Protein AF-A0A1Y1WBA7-F1 (afdb_monomer_lite)

Organism: NCBI:txid61395

Sequence (326 aa):
MNAASTGHAAIVQSLLAHSAQPLAYNAFAECAYDVAAIAQHAHVCYLLETAERRVWAELTSEPYDPMRVHTTQLGLSVREPASHRAPTPVHLALPMGALAHRLSFFARARQDSAQSSGANTPAPFADADFSAANLIAGDPAPMTDSEMVPRRMRDIPLPHADSGMDWFWLSDWAPFVGCRPEVVSDGSVAQHTDRNGWQYSCHGFNSPETAWAPYAPSDAADCVRRRQWVRAMKRQVPLDDPTAVIAANPVLAKITSDEAARALEPDYLETARTILDATREISTSDAAVEHRLELEQTRSAVSVLLSNISTDENDQRRHEARRLGR

Radius of gyration: 28.18 Å; chains: 1; bounding box: 73×50×88 Å

Foldseek 3Di:
DVCLLVLVQVVLLVCLVVVNDQLDADQLRAGSLQSNLLSVSVQNNQVSVVSVQVVVVVLDPDHDACVLRHQKDWDDWQKDWDPDLDDDDDDDDDDDDDDDDDDDDDDDDDDDDDDDDDPPPPRPHPPPPDDPVPDDDQDQRPQADSVNHGHDQVRDDDDDDPVNWDKDFNDDKDWDFFFHPPPPVVNDGAGQAEPRQKWKALVDPPDPSVRIHNDQDPNSSRMIMIIIIITMMGTHADPVRSCVSQVVDPSSVVVNVVVVVVVPPPDLLVVLVVLQVVLVPDDDPDPVVSVVSNVVSLVVSLVSLVVCLVVDPDPVSNVSSVVSND

pLDDT: mean 70.08, std 20.89, range [19.12, 94.31]

Secondary structure (DSSP, 8-state):
-HHHHTT-HHHHHHHHHTT--TT-B-TTS-BHHHHHHHTT-HHHHHHHHHHHHHHHHHH-SSPP-HHHH-SEEE---EEEEE---PPPS----------------------------------TT--TT--GGG--TTPPPTTB-TTSPBPPGGGSPPPPPTTS--EEE-S--EE--SB-----TT----B-S-TTSEEEESS-TT--GGG-BSS--TTGGG-EEEEEEE-EEEE---SS-TTHHHHTSHHHHHHHHHHHHHHHSPPHHHHHHHHHHHHHT---S-HHHHHHHHHHHHHHHHHHHHHHHTT---HHHHHHHHHHT-

Structure (mmCIF, N/CA/C/O backbone):
data_AF-A0A1Y1WBA7-F1
#
_entry.id   AF-A0A1Y1WBA7-F1
#
loop_
_atom_site.group_PDB
_atom_site.id
_atom_site.type_symbol
_atom_site.label_atom_id
_atom_site.label_alt_id
_atom_site.label_comp_id
_atom_site.label_asym_id
_atom_site.label_entity_id
_atom_site.label_seq_id
_atom_site.pdbx_PDB_ins_code
_atom_site.Cartn_x
_atom_site.Cartn_y
_atom_site.Cartn_z
_atom_site.occupancy
_atom_site.B_iso_or_equiv
_atom_site.auth_seq_id
_atom_site.auth_comp_id
_atom_site.auth_asym_id
_atom_site.auth_atom_id
_atom_site.pdbx_PDB_model_num
ATOM 1 N N . MET A 1 1 ? -2.605 -6.049 7.178 1.00 91.38 1 MET A N 1
ATOM 2 C CA . MET A 1 1 ? -1.131 -6.123 7.326 1.00 91.38 1 MET A CA 1
ATOM 3 C C . MET A 1 1 ? -0.569 -7.527 7.091 1.00 91.38 1 MET A C 1
ATOM 5 O O . MET A 1 1 ? 0.199 -7.670 6.157 1.00 91.38 1 MET A O 1
ATOM 9 N N . ASN A 1 2 ? -0.975 -8.578 7.820 1.00 93.94 2 ASN A N 1
ATOM 10 C CA . ASN A 1 2 ? -0.421 -9.942 7.628 1.00 93.94 2 ASN A CA 1
ATOM 11 C C . ASN A 1 2 ? -0.575 -10.504 6.200 1.00 93.94 2 ASN A C 1
ATOM 13 O O . ASN A 1 2 ? 0.344 -11.104 5.653 1.00 93.94 2 ASN A O 1
ATOM 17 N N . ALA A 1 3 ? -1.729 -10.283 5.563 1.00 92.69 3 ALA A N 1
ATOM 18 C CA . ALA A 1 3 ? -1.917 -10.657 4.158 1.00 92.69 3 ALA A CA 1
ATOM 19 C C . ALA A 1 3 ? -1.016 -9.843 3.209 1.00 92.69 3 ALA A C 1
ATOM 21 O O . ALA A 1 3 ? -0.631 -10.323 2.147 1.00 92.69 3 ALA A O 1
ATOM 22 N N . ALA A 1 4 ? -0.668 -8.614 3.598 1.00 92.88 4 ALA A N 1
ATOM 23 C CA . ALA A 1 4 ? 0.170 -7.729 2.806 1.00 92.88 4 ALA A CA 1
ATOM 24 C C . ALA A 1 4 ? 1.659 -8.105 2.909 1.00 92.88 4 ALA A C 1
ATOM 26 O O . ALA A 1 4 ? 2.335 -8.127 1.887 1.00 92.88 4 ALA A O 1
ATOM 27 N N . SER A 1 5 ? 2.139 -8.500 4.098 1.00 92.88 5 SER A N 1
ATOM 28 C CA . SER A 1 5 ? 3.526 -8.951 4.327 1.00 92.88 5 SER A CA 1
ATOM 29 C C . SER A 1 5 ? 3.901 -10.244 3.603 1.00 92.88 5 SER A C 1
ATOM 31 O O . SER A 1 5 ? 5.078 -10.530 3.428 1.00 92.88 5 SER A O 1
ATOM 33 N N . THR A 1 6 ? 2.899 -11.033 3.220 1.00 92.06 6 THR A N 1
ATOM 34 C CA . THR A 1 6 ? 3.040 -12.335 2.552 1.00 92.06 6 THR A CA 1
ATOM 35 C C . THR A 1 6 ? 2.689 -12.279 1.064 1.00 92.06 6 THR A C 1
ATOM 37 O O . THR A 1 6 ? 2.814 -13.280 0.360 1.00 92.06 6 THR A O 1
ATOM 40 N N . GLY A 1 7 ? 2.228 -11.126 0.568 1.00 86.62 7 GLY A N 1
ATOM 41 C CA . GLY A 1 7 ? 1.909 -10.941 -0.846 1.00 86.62 7 GLY A CA 1
ATOM 42 C C . GLY A 1 7 ? 0.568 -11.544 -1.281 1.00 86.62 7 GLY A C 1
ATOM 43 O O . GLY A 1 7 ? 0.332 -11.705 -2.479 1.00 86.62 7 GLY A O 1
ATOM 44 N N . HIS A 1 8 ? -0.334 -11.874 -0.348 1.00 89.44 8 HIS A N 1
ATOM 45 C CA . HIS A 1 8 ? -1.650 -12.451 -0.645 1.00 89.44 8 HIS A CA 1
ATOM 46 C C . HIS A 1 8 ? -2.643 -11.402 -1.172 1.00 89.44 8 HIS A C 1
ATOM 48 O O . HIS A 1 8 ? -3.597 -11.012 -0.497 1.00 89.44 8 HIS A O 1
ATOM 54 N N . ALA A 1 9 ? -2.444 -10.965 -2.415 1.00 85.50 9 ALA A N 1
ATOM 55 C CA . ALA A 1 9 ? -3.208 -9.882 -3.034 1.00 85.50 9 ALA A CA 1
ATOM 56 C C . ALA A 1 9 ? -4.728 -10.103 -3.071 1.00 85.50 9 ALA A C 1
ATOM 58 O O . ALA A 1 9 ? -5.476 -9.172 -2.793 1.00 85.50 9 ALA A O 1
ATOM 59 N N . ALA A 1 10 ? -5.193 -11.330 -3.331 1.00 86.62 10 ALA A N 1
ATOM 60 C CA . ALA A 1 10 ? -6.624 -11.648 -3.329 1.00 86.62 10 ALA A CA 1
ATOM 61 C C . ALA A 1 10 ? -7.269 -11.427 -1.948 1.00 86.62 10 ALA A C 1
ATOM 63 O O . ALA A 1 10 ? -8.373 -10.896 -1.849 1.00 86.62 10 ALA A O 1
ATOM 64 N N . ILE A 1 11 ? -6.555 -11.778 -0.872 1.00 90.00 11 ILE A N 1
ATOM 65 C CA . ILE A 1 11 ? -7.022 -11.547 0.500 1.00 90.00 11 ILE A CA 1
ATOM 66 C C . ILE A 1 11 ? -7.024 -10.048 0.795 1.00 90.00 11 ILE A C 1
ATOM 68 O O . ILE A 1 11 ? -7.999 -9.541 1.335 1.00 90.00 11 ILE A O 1
ATOM 72 N N . VAL A 1 12 ? -5.969 -9.325 0.404 1.00 90.75 12 VAL A N 1
ATOM 73 C CA . VAL A 1 12 ? -5.905 -7.864 0.569 1.00 90.75 12 VAL A CA 1
ATOM 74 C C . VAL A 1 12 ? -7.071 -7.183 -0.150 1.00 90.75 12 VAL A C 1
ATOM 76 O O . VAL A 1 12 ? -7.763 -6.379 0.462 1.00 90.75 12 VAL A O 1
ATOM 79 N N . GLN A 1 13 ? -7.348 -7.546 -1.402 1.00 89.25 13 GLN A N 1
ATOM 80 C CA . GLN A 1 13 ? -8.472 -7.001 -2.163 1.00 89.25 13 GLN A CA 1
ATOM 81 C C . GLN A 1 13 ? -9.820 -7.323 -1.508 1.00 89.25 13 GLN A C 1
ATOM 83 O O . GLN A 1 13 ? -10.671 -6.443 -1.406 1.00 89.25 13 GLN A O 1
ATOM 88 N N . SER A 1 14 ? -10.001 -8.554 -1.019 1.00 89.00 14 SER A N 1
ATOM 89 C CA . SER A 1 14 ? -11.204 -8.932 -0.275 1.00 89.00 14 SER A CA 1
ATOM 90 C C . SER A 1 14 ? -11.360 -8.105 1.000 1.00 89.00 14 SER A C 1
ATOM 92 O O . SER A 1 14 ? -12.460 -7.655 1.286 1.00 89.00 14 SER A O 1
ATOM 94 N N . LEU A 1 15 ? -10.289 -7.878 1.763 1.00 92.44 15 LEU A N 1
ATOM 95 C CA . LEU A 1 15 ? -10.341 -7.063 2.981 1.00 92.44 15 LEU A CA 1
ATOM 96 C C . LEU A 1 15 ? -10.694 -5.606 2.663 1.00 92.44 15 LEU A C 1
ATOM 98 O O . LEU A 1 15 ? -11.566 -5.039 3.311 1.00 92.44 15 LEU A O 1
ATOM 102 N N . LEU A 1 16 ? -10.080 -5.027 1.628 1.00 89.69 16 LEU A N 1
ATOM 103 C CA . LEU A 1 16 ? -10.405 -3.675 1.162 1.00 89.69 16 LEU A CA 1
ATOM 104 C C . LEU A 1 16 ? -11.868 -3.557 0.710 1.00 89.69 16 LEU A C 1
ATOM 106 O O . LEU A 1 16 ? -12.499 -2.535 0.950 1.00 89.69 16 LEU A O 1
ATOM 110 N N . ALA A 1 17 ? -12.425 -4.605 0.095 1.00 87.75 17 ALA A N 1
ATOM 111 C CA . ALA A 1 17 ? -13.837 -4.648 -0.287 1.00 87.75 17 ALA A CA 1
ATOM 112 C C . ALA A 1 17 ? -14.797 -4.729 0.916 1.00 87.75 17 ALA A C 1
ATOM 114 O O . ALA A 1 17 ? -15.959 -4.365 0.778 1.00 87.75 17 ALA A O 1
ATOM 115 N N . HIS A 1 18 ? -14.320 -5.180 2.080 1.00 89.06 18 HIS A N 1
ATOM 116 C CA . HIS A 1 18 ? -15.080 -5.241 3.335 1.00 89.06 18 HIS A CA 1
ATOM 117 C C . HIS A 1 18 ? -14.651 -4.127 4.304 1.00 89.06 18 HIS A C 1
ATOM 119 O O . HIS A 1 18 ? -14.513 -4.356 5.506 1.00 89.06 18 HIS A O 1
ATOM 125 N N . SER A 1 19 ? -14.405 -2.928 3.769 1.00 84.81 19 SER A N 1
ATOM 126 C CA . SER A 1 19 ? -14.166 -1.702 4.543 1.00 84.81 19 SER A CA 1
ATOM 127 C C . SER A 1 19 ? -12.922 -1.740 5.450 1.00 84.81 19 SER A C 1
ATOM 129 O O . SER A 1 19 ? -12.847 -1.011 6.440 1.00 84.81 19 SER A O 1
ATOM 131 N N . ALA A 1 20 ? -11.912 -2.561 5.128 1.00 89.12 20 ALA A N 1
ATOM 132 C CA . ALA A 1 20 ? -10.631 -2.505 5.830 1.00 89.12 20 ALA A CA 1
ATOM 133 C C . ALA A 1 20 ? -9.936 -1.158 5.584 1.00 89.12 20 ALA A C 1
ATOM 135 O O . ALA A 1 20 ? -9.741 -0.757 4.436 1.00 89.12 20 ALA A O 1
ATOM 136 N N . GLN A 1 21 ? -9.513 -0.498 6.664 1.00 89.19 21 GLN A N 1
ATOM 137 C CA . GLN A 1 21 ? -8.829 0.791 6.604 1.00 89.19 21 GLN A CA 1
ATOM 138 C C . GLN A 1 21 ? -7.400 0.624 6.059 1.00 89.19 21 GLN A C 1
ATOM 140 O O . GLN A 1 21 ? -6.577 -0.041 6.696 1.00 89.19 21 GLN A O 1
ATOM 145 N N . PRO A 1 22 ? -7.064 1.204 4.891 1.00 91.12 22 PRO A N 1
ATOM 146 C CA . PRO A 1 22 ? -5.740 1.029 4.301 1.00 91.12 22 PRO A CA 1
ATOM 147 C C . PRO A 1 22 ? -4.672 1.907 4.977 1.00 91.12 22 PRO A C 1
ATOM 149 O O . PRO A 1 22 ? -3.511 1.512 5.031 1.00 91.12 22 PRO A O 1
ATOM 152 N N . LEU A 1 23 ? -5.082 3.041 5.563 1.00 90.06 23 LEU A N 1
ATOM 153 C CA . LEU A 1 23 ? -4.234 3.993 6.296 1.00 90.06 23 LEU A CA 1
ATOM 154 C C . LEU A 1 23 ? -4.172 3.713 7.811 1.00 90.06 23 LEU A C 1
ATOM 156 O O . LEU A 1 23 ? -3.820 4.598 8.586 1.00 90.06 23 LEU A O 1
ATOM 160 N N . ALA A 1 24 ? -4.526 2.502 8.245 1.00 88.00 24 ALA A N 1
ATOM 161 C CA . ALA A 1 24 ? -4.350 2.084 9.632 1.00 88.00 24 ALA A CA 1
ATOM 162 C C . ALA A 1 24 ? -2.869 1.765 9.903 1.00 88.00 24 ALA A C 1
ATOM 164 O O . ALA A 1 24 ? -2.238 1.038 9.127 1.00 88.00 24 ALA A O 1
ATOM 165 N N . TYR A 1 25 ? -2.330 2.268 11.017 1.00 88.88 25 TYR A N 1
ATOM 166 C CA . TYR A 1 25 ? -0.928 2.091 11.415 1.00 88.88 25 TYR A CA 1
ATOM 167 C C . TYR A 1 25 ? -0.791 1.198 12.649 1.00 88.88 25 TYR A C 1
ATOM 169 O O . TYR A 1 25 ? -1.646 1.183 13.532 1.00 88.88 25 TYR A O 1
ATOM 177 N N . ASN A 1 26 ? 0.316 0.460 12.721 1.00 87.50 26 ASN A N 1
ATOM 178 C CA . ASN A 1 26 ? 0.687 -0.319 13.898 1.00 87.50 26 ASN A CA 1
ATOM 179 C C . ASN A 1 26 ? 1.532 0.509 14.895 1.00 87.50 26 ASN A C 1
ATOM 181 O O . ASN A 1 26 ? 1.858 1.672 14.658 1.00 87.50 26 ASN A O 1
ATOM 185 N N . ALA A 1 27 ? 1.950 -0.125 15.997 1.00 85.44 27 ALA A N 1
ATOM 186 C CA . ALA A 1 27 ? 2.813 0.485 17.016 1.00 85.44 27 ALA A CA 1
ATOM 187 C C . ALA A 1 27 ? 4.211 0.908 16.509 1.00 85.44 27 ALA A C 1
ATOM 189 O O . ALA A 1 27 ? 4.922 1.622 17.207 1.00 85.44 27 ALA A O 1
ATOM 190 N N . PHE A 1 28 ? 4.607 0.486 15.305 1.00 84.12 28 PHE A N 1
ATOM 191 C CA . PHE A 1 28 ? 5.864 0.853 14.648 1.00 84.12 28 PHE A CA 1
ATOM 192 C C . PHE A 1 28 ? 5.685 1.960 13.602 1.00 84.12 28 PHE A C 1
ATOM 194 O O . PHE A 1 28 ? 6.614 2.237 12.846 1.00 84.12 28 PHE A O 1
ATOM 201 N N . ALA A 1 29 ? 4.504 2.584 13.551 1.00 86.31 29 ALA A N 1
ATOM 202 C CA . ALA A 1 29 ? 4.128 3.555 12.530 1.00 86.31 29 ALA A CA 1
ATOM 203 C C . ALA A 1 29 ? 4.242 3.019 11.093 1.00 86.31 29 ALA A C 1
ATOM 205 O O . ALA A 1 29 ? 4.554 3.755 10.156 1.00 86.31 29 ALA A O 1
ATOM 206 N N . GLU A 1 30 ? 3.951 1.730 10.920 1.00 89.50 30 GLU A N 1
ATOM 207 C CA . GLU A 1 30 ? 3.870 1.075 9.619 1.00 89.50 30 GLU A CA 1
ATOM 208 C C . GLU A 1 30 ? 2.411 0.746 9.304 1.00 89.50 30 GLU A C 1
ATOM 210 O O . GLU A 1 30 ? 1.690 0.167 10.126 1.00 89.50 30 GLU A O 1
ATOM 215 N N . CYS A 1 31 ? 1.975 1.102 8.100 1.00 92.25 31 CYS A N 1
ATOM 216 C CA . CYS A 1 31 ? 0.690 0.688 7.557 1.00 92.25 31 CYS A CA 1
ATOM 217 C C . CYS A 1 31 ? 0.829 -0.590 6.709 1.00 92.25 31 CYS A C 1
ATOM 219 O O . CYS A 1 31 ? 1.912 -1.160 6.540 1.00 92.25 31 CYS A O 1
ATOM 221 N N . ALA A 1 32 ? -0.280 -1.078 6.144 1.00 94.31 32 ALA A N 1
ATOM 222 C CA . ALA A 1 32 ? -0.245 -2.264 5.287 1.00 94.31 32 ALA A CA 1
ATOM 223 C C . ALA A 1 32 ? 0.651 -2.082 4.047 1.00 94.31 32 ALA A C 1
ATOM 225 O O . ALA A 1 32 ? 1.257 -3.062 3.604 1.00 94.31 32 ALA A O 1
ATOM 226 N N . TYR A 1 33 ? 0.738 -0.861 3.507 1.00 92.94 33 TYR A N 1
ATOM 227 C CA . TYR A 1 33 ? 1.583 -0.549 2.356 1.00 92.94 33 TYR A CA 1
ATOM 228 C C . TYR A 1 33 ? 3.063 -0.630 2.724 1.00 92.94 33 TYR A C 1
ATOM 230 O O . TYR A 1 33 ? 3.813 -1.302 2.017 1.00 92.94 33 TYR A O 1
ATOM 238 N N . ASP A 1 34 ? 3.464 -0.034 3.853 1.00 92.25 34 ASP A N 1
ATOM 239 C CA . ASP A 1 34 ? 4.853 -0.053 4.326 1.00 92.25 34 ASP A CA 1
ATOM 240 C C . ASP A 1 34 ? 5.371 -1.491 4.440 1.00 92.25 34 ASP A C 1
ATOM 242 O O . ASP A 1 34 ? 6.426 -1.839 3.910 1.00 92.25 34 ASP A O 1
ATOM 246 N N . VAL A 1 35 ? 4.575 -2.363 5.062 1.00 93.19 35 VAL A N 1
ATOM 247 C CA . VAL A 1 35 ? 4.926 -3.772 5.260 1.00 93.19 35 VAL A CA 1
ATOM 248 C C . VAL A 1 35 ? 5.027 -4.528 3.926 1.00 93.19 35 VAL A C 1
ATOM 250 O O . VAL A 1 35 ? 5.937 -5.339 3.741 1.00 93.19 35 VAL A O 1
ATOM 253 N N . ALA A 1 36 ? 4.131 -4.257 2.971 1.00 90.62 36 ALA A N 1
ATOM 254 C CA . ALA A 1 36 ? 4.215 -4.834 1.628 1.00 90.62 36 ALA A CA 1
ATOM 255 C C . ALA A 1 36 ? 5.446 -4.331 0.855 1.00 90.62 36 ALA A C 1
ATOM 257 O O . ALA A 1 36 ? 6.075 -5.107 0.133 1.00 90.62 36 ALA A O 1
ATOM 258 N N . ALA A 1 37 ? 5.809 -3.057 1.026 1.00 89.00 37 ALA A N 1
ATOM 259 C CA . ALA A 1 37 ? 6.963 -2.441 0.382 1.00 89.00 37 ALA A CA 1
ATOM 260 C C . ALA A 1 37 ? 8.280 -3.035 0.900 1.00 89.00 37 ALA A C 1
ATOM 262 O O . ALA A 1 37 ? 9.159 -3.344 0.095 1.00 89.00 37 ALA A O 1
ATOM 263 N N . ILE A 1 38 ? 8.388 -3.283 2.213 1.00 88.94 38 ILE A N 1
ATOM 264 C CA . ILE A 1 38 ? 9.525 -3.992 2.829 1.00 88.94 38 ILE A CA 1
ATOM 265 C C . ILE A 1 38 ? 9.716 -5.374 2.188 1.00 88.94 38 ILE A C 1
ATOM 267 O O . ILE A 1 38 ? 10.834 -5.752 1.844 1.00 88.94 38 ILE A O 1
ATOM 271 N N . ALA A 1 39 ? 8.620 -6.108 1.987 1.00 88.31 39 ALA A N 1
ATOM 272 C CA . ALA A 1 39 ? 8.625 -7.436 1.374 1.00 88.31 39 ALA A CA 1
ATOM 273 C C . ALA A 1 39 ? 8.673 -7.416 -0.171 1.00 88.31 39 ALA A C 1
ATOM 275 O O . ALA A 1 39 ? 8.606 -8.466 -0.807 1.00 88.31 39 ALA A O 1
ATOM 276 N N . GLN A 1 40 ? 8.784 -6.232 -0.788 1.00 84.38 40 GLN A N 1
ATOM 277 C CA . GLN A 1 40 ? 8.794 -6.028 -2.242 1.00 84.38 40 GLN A CA 1
ATOM 278 C C . GLN A 1 40 ? 7.565 -6.606 -2.972 1.00 84.38 40 GLN A C 1
ATOM 280 O O . GLN A 1 40 ? 7.626 -6.966 -4.151 1.00 84.38 40 GLN A O 1
ATOM 285 N N . HIS A 1 41 ? 6.409 -6.653 -2.308 1.00 85.19 41 HIS A N 1
ATOM 286 C CA . HIS A 1 41 ? 5.148 -7.087 -2.906 1.00 85.19 41 HIS A CA 1
ATOM 287 C C . HIS A 1 41 ? 4.497 -5.956 -3.706 1.00 85.19 41 HIS A C 1
ATOM 289 O O . HIS A 1 41 ? 3.448 -5.424 -3.347 1.00 85.19 41 HIS A O 1
ATOM 295 N N . ALA A 1 42 ? 5.108 -5.613 -4.839 1.00 79.00 42 ALA A N 1
ATOM 296 C CA . ALA A 1 42 ? 4.746 -4.448 -5.643 1.00 79.00 42 ALA A CA 1
ATOM 297 C C . ALA A 1 42 ? 3.270 -4.410 -6.084 1.00 79.00 42 ALA A C 1
ATOM 299 O O . ALA A 1 42 ? 2.649 -3.349 -6.107 1.00 79.00 42 ALA A O 1
ATOM 300 N N . HIS A 1 43 ? 2.678 -5.572 -6.377 1.00 78.38 43 HIS A N 1
ATOM 301 C CA . HIS A 1 43 ? 1.254 -5.664 -6.704 1.00 78.38 43 HIS A CA 1
ATOM 302 C C . HIS A 1 43 ? 0.350 -5.301 -5.513 1.00 78.38 43 HIS A C 1
ATOM 304 O O . HIS A 1 43 ? -0.652 -4.610 -5.680 1.00 78.38 43 HIS A O 1
ATOM 310 N N . VAL A 1 44 ? 0.721 -5.726 -4.303 1.00 85.31 44 VAL A N 1
ATOM 311 C CA . VAL A 1 44 ? -0.011 -5.379 -3.080 1.00 85.31 44 VAL A CA 1
ATOM 312 C C . VAL A 1 44 ? 0.137 -3.889 -2.771 1.00 85.31 44 VAL A C 1
ATOM 314 O O . VAL A 1 44 ? -0.864 -3.251 -2.457 1.00 85.31 44 VAL A O 1
ATOM 317 N N . CYS A 1 45 ? 1.338 -3.321 -2.935 1.00 87.12 45 CYS A N 1
ATOM 318 C CA . CYS A 1 45 ? 1.567 -1.877 -2.811 1.00 87.12 45 CYS A CA 1
ATOM 319 C C . CYS A 1 45 ? 0.639 -1.081 -3.739 1.00 87.12 45 CYS A C 1
ATOM 321 O O . CYS A 1 45 ? -0.022 -0.157 -3.283 1.00 87.12 45 CYS A O 1
ATOM 323 N N . TYR A 1 46 ? 0.505 -1.492 -5.005 1.00 82.50 46 TYR A N 1
ATOM 324 C CA . TYR A 1 46 ? -0.404 -0.840 -5.954 1.00 82.50 46 TYR A CA 1
ATOM 325 C C . TYR A 1 46 ? -1.877 -0.889 -5.508 1.00 82.50 46 TYR A C 1
ATOM 327 O O . TYR A 1 46 ? -2.588 0.116 -5.593 1.00 82.50 46 TYR A O 1
ATOM 335 N N . LEU A 1 47 ? -2.354 -2.053 -5.044 1.00 84.81 47 LEU A N 1
ATOM 336 C CA . LEU A 1 47 ? -3.734 -2.210 -4.565 1.00 84.81 47 LEU A CA 1
ATOM 337 C C . LEU A 1 47 ? -4.017 -1.305 -3.362 1.00 84.81 47 LEU A C 1
ATOM 339 O O . LEU A 1 47 ? -5.055 -0.645 -3.321 1.00 84.81 47 LEU A O 1
ATOM 343 N N . LEU A 1 48 ? -3.087 -1.269 -2.407 1.00 90.00 48 LEU A N 1
ATOM 344 C CA . LEU A 1 48 ? -3.199 -0.452 -1.204 1.00 90.00 48 LEU A CA 1
ATOM 345 C C . LEU A 1 48 ? -3.148 1.034 -1.544 1.00 90.00 48 LEU A C 1
ATOM 347 O O . LEU A 1 48 ? -4.075 1.746 -1.189 1.00 90.00 48 LEU A O 1
ATOM 351 N N . GLU A 1 49 ? -2.175 1.482 -2.336 1.00 87.00 49 GLU A N 1
ATOM 352 C CA . GLU A 1 49 ? -2.065 2.883 -2.759 1.00 87.00 49 GLU A CA 1
ATOM 353 C C . GLU A 1 49 ? -3.334 3.364 -3.485 1.00 87.00 49 GLU A C 1
ATOM 355 O O . GLU A 1 49 ? -3.814 4.476 -3.267 1.00 87.00 49 GLU A O 1
ATOM 360 N N . THR A 1 50 ? -3.934 2.509 -4.320 1.00 84.44 50 THR A N 1
ATOM 361 C CA . THR A 1 50 ? -5.200 2.824 -5.000 1.00 84.44 50 THR A CA 1
ATOM 362 C C . THR A 1 50 ? -6.344 3.026 -4.005 1.00 84.44 50 THR A C 1
ATOM 364 O O . THR A 1 50 ? -7.156 3.936 -4.182 1.00 84.44 50 THR A O 1
ATOM 367 N N . ALA A 1 51 ? -6.426 2.191 -2.967 1.00 88.56 51 ALA A N 1
ATOM 368 C CA . ALA A 1 51 ? -7.426 2.333 -1.914 1.00 88.56 51 ALA A CA 1
ATOM 369 C C . ALA A 1 51 ? -7.158 3.565 -1.035 1.00 88.56 51 ALA A C 1
ATOM 371 O O . ALA A 1 51 ? -8.076 4.332 -0.758 1.00 88.56 51 ALA A O 1
ATOM 372 N N . GLU A 1 52 ? -5.903 3.808 -0.665 1.00 90.00 52 GLU A N 1
ATOM 373 C CA . GLU A 1 52 ? -5.488 4.967 0.128 1.00 90.00 52 GLU A CA 1
ATOM 374 C C . GLU A 1 52 ? -5.793 6.280 -0.579 1.00 90.00 52 GLU A C 1
ATOM 376 O O . GLU A 1 52 ? -6.310 7.190 0.052 1.00 90.00 52 GLU A O 1
ATOM 381 N N . ARG A 1 53 ? -5.554 6.378 -1.893 1.00 87.38 53 ARG A N 1
ATOM 382 C CA . ARG A 1 53 ? -5.902 7.571 -2.682 1.00 87.38 53 ARG A CA 1
ATOM 383 C C . ARG A 1 53 ? -7.393 7.898 -2.620 1.00 87.38 53 ARG A C 1
ATOM 385 O O . ARG A 1 53 ? -7.744 9.074 -2.609 1.00 87.38 53 ARG A O 1
ATOM 392 N N . ARG A 1 54 ? -8.262 6.879 -2.579 1.00 88.06 54 ARG A N 1
ATOM 393 C CA . ARG A 1 54 ? -9.716 7.072 -2.444 1.00 88.06 54 ARG A CA 1
ATOM 394 C C . ARG A 1 54 ? -10.059 7.618 -1.063 1.00 88.06 54 ARG A C 1
ATOM 396 O O . ARG A 1 54 ? -10.671 8.674 -0.978 1.00 88.06 54 ARG A O 1
ATOM 403 N N . VAL A 1 55 ? -9.566 6.963 -0.011 1.00 86.75 55 VAL A N 1
ATOM 404 C CA . VAL A 1 55 ? -9.772 7.401 1.380 1.00 86.75 55 VAL A CA 1
ATOM 405 C C . VAL A 1 55 ? -9.197 8.804 1.610 1.00 86.75 55 VAL A C 1
ATOM 407 O O . VAL A 1 55 ? -9.823 9.649 2.239 1.00 86.75 55 VAL A O 1
ATOM 410 N N . TRP A 1 56 ? -8.025 9.098 1.051 1.00 87.31 56 TRP A N 1
ATOM 411 C CA . TRP A 1 56 ? -7.379 10.403 1.163 1.00 87.31 56 TRP A CA 1
ATOM 412 C C . TRP A 1 56 ? -8.216 11.519 0.538 1.00 87.31 56 TRP A C 1
ATOM 414 O O . TRP A 1 56 ? -8.399 12.562 1.160 1.00 87.31 56 TRP A O 1
ATOM 424 N N . ALA A 1 57 ? -8.767 11.285 -0.657 1.00 87.44 57 ALA A N 1
ATOM 425 C CA . ALA A 1 57 ? -9.623 12.249 -1.347 1.00 87.44 57 ALA A CA 1
ATOM 426 C C . ALA A 1 57 ? -10.941 12.532 -0.602 1.00 87.44 57 ALA A C 1
ATOM 428 O O . ALA A 1 57 ? -11.507 13.612 -0.747 1.00 87.44 57 ALA A O 1
ATOM 429 N N . GLU A 1 58 ? -11.430 11.579 0.194 1.00 86.75 58 GLU A N 1
ATOM 430 C CA . GLU A 1 58 ? -12.604 11.772 1.055 1.00 86.75 58 GLU A CA 1
ATOM 431 C C . GLU A 1 58 ? -12.279 12.609 2.302 1.00 86.75 58 GLU A C 1
ATOM 433 O O . GLU A 1 58 ? -13.134 13.336 2.810 1.00 86.75 58 GLU A O 1
ATOM 438 N N . LEU A 1 59 ? -11.041 12.528 2.797 1.00 83.94 59 LEU A N 1
ATOM 439 C CA . LEU A 1 59 ? -10.616 13.165 4.044 1.00 83.94 59 LEU A CA 1
ATOM 440 C C . LEU A 1 59 ? -10.057 14.576 3.860 1.00 83.94 59 LEU A C 1
ATOM 442 O O . LEU A 1 59 ? -10.163 15.399 4.774 1.00 83.94 59 LEU A O 1
ATOM 446 N N . THR A 1 60 ? -9.427 14.855 2.720 1.00 85.25 60 THR A N 1
ATOM 447 C CA . THR A 1 60 ? -8.763 16.133 2.457 1.00 85.25 60 THR A CA 1
ATOM 448 C C . THR A 1 60 ? -8.814 16.514 0.980 1.00 85.25 60 THR A C 1
ATOM 450 O O . THR A 1 60 ? -8.893 15.667 0.094 1.00 85.25 60 THR A O 1
ATOM 453 N N . SER A 1 61 ? -8.741 17.819 0.712 1.00 84.94 61 SER A N 1
ATOM 454 C CA . SER A 1 61 ? -8.553 18.365 -0.634 1.00 84.94 61 SER A CA 1
ATOM 455 C C . SER A 1 61 ? -7.084 18.388 -1.072 1.00 84.94 61 SER A C 1
ATOM 457 O O . SER A 1 61 ? -6.800 18.711 -2.226 1.00 84.94 61 SER A O 1
ATOM 459 N N . GLU A 1 62 ? -6.145 18.071 -0.172 1.00 83.38 62 GLU A N 1
ATOM 460 C CA . GLU A 1 62 ? -4.723 17.986 -0.508 1.00 83.38 62 GLU A CA 1
ATOM 461 C C . GLU A 1 62 ? -4.432 16.794 -1.435 1.00 83.38 62 GLU A C 1
ATOM 463 O O . GLU A 1 62 ? -4.983 15.706 -1.237 1.00 83.38 62 GLU A O 1
ATOM 468 N N . PRO A 1 63 ? -3.518 16.946 -2.413 1.00 83.56 63 PRO A N 1
ATOM 469 C CA . PRO A 1 63 ? -3.107 15.832 -3.253 1.00 83.56 63 PRO A CA 1
ATOM 470 C C . PRO A 1 63 ? -2.432 14.747 -2.408 1.00 83.56 63 PRO A C 1
ATOM 472 O O . PRO A 1 63 ? -1.600 15.032 -1.547 1.00 83.56 63 PRO A O 1
ATOM 475 N N . TYR A 1 64 ? -2.783 13.489 -2.674 1.00 82.00 64 TYR A N 1
ATOM 476 C CA . TYR A 1 64 ? -2.147 12.347 -2.024 1.00 82.00 64 TYR A CA 1
ATOM 477 C C . TYR A 1 64 ? -0.670 12.265 -2.426 1.00 82.00 64 TYR A C 1
ATOM 479 O O . TYR A 1 64 ? -0.349 12.064 -3.604 1.00 82.00 64 TYR A O 1
ATOM 487 N N . ASP A 1 65 ? 0.205 12.390 -1.430 1.00 82.06 65 ASP A N 1
ATOM 488 C CA . ASP A 1 65 ? 1.650 12.257 -1.571 1.00 82.06 65 ASP A CA 1
ATOM 489 C C . ASP A 1 65 ? 2.150 11.029 -0.786 1.00 82.06 65 ASP A C 1
ATOM 491 O O . ASP A 1 65 ? 2.247 11.085 0.447 1.00 82.06 65 ASP A O 1
ATOM 495 N N . PRO A 1 66 ? 2.518 9.931 -1.476 1.00 81.44 66 PRO A N 1
ATOM 496 C CA . PRO A 1 66 ? 3.033 8.726 -0.836 1.00 81.44 66 PRO A CA 1
ATOM 497 C C . PRO A 1 66 ? 4.226 9.005 0.095 1.00 81.44 66 PRO A C 1
ATOM 499 O O . PRO A 1 66 ? 4.359 8.371 1.143 1.00 81.44 66 PRO A O 1
ATOM 502 N N . MET A 1 67 ? 5.090 9.968 -0.245 1.00 81.06 67 MET A N 1
ATOM 503 C CA . MET A 1 67 ? 6.297 10.281 0.531 1.00 81.06 67 MET A CA 1
ATOM 504 C C . MET A 1 67 ? 5.971 10.885 1.903 1.00 81.06 67 MET A C 1
ATOM 506 O O . MET A 1 67 ? 6.735 10.728 2.861 1.00 81.06 67 MET A O 1
ATOM 510 N N . ARG A 1 68 ? 4.823 11.562 2.017 1.00 78.81 68 ARG A N 1
ATOM 511 C CA . ARG A 1 68 ? 4.321 12.128 3.279 1.00 78.81 68 ARG A CA 1
ATOM 512 C C . ARG A 1 68 ? 3.547 11.109 4.106 1.00 78.81 68 ARG A C 1
ATOM 514 O O . ARG A 1 68 ? 3.485 11.254 5.325 1.00 78.81 68 ARG A O 1
ATOM 521 N N . VAL A 1 69 ? 2.961 10.107 3.455 1.00 82.38 69 VAL A N 1
ATOM 522 C CA . VAL A 1 69 ? 2.083 9.120 4.095 1.00 82.38 69 VAL A CA 1
ATOM 523 C C . VAL A 1 69 ? 2.864 7.932 4.652 1.00 82.38 69 VAL A C 1
ATOM 525 O O . VAL A 1 69 ? 2.602 7.480 5.763 1.00 82.38 69 VAL A O 1
ATOM 528 N N . HIS A 1 70 ? 3.869 7.461 3.920 1.00 84.50 70 HIS A N 1
ATOM 529 C CA . HIS A 1 70 ? 4.530 6.191 4.215 1.00 84.50 70 HIS A CA 1
ATOM 530 C C . HIS A 1 70 ? 5.921 6.370 4.800 1.00 84.50 70 HIS A C 1
ATOM 532 O O . HIS A 1 70 ? 6.643 7.315 4.469 1.00 84.50 70 HIS A O 1
ATOM 538 N N . THR A 1 71 ? 6.312 5.434 5.660 1.00 83.19 71 THR A N 1
ATOM 539 C CA . THR A 1 71 ? 7.682 5.335 6.182 1.00 83.19 71 THR A CA 1
ATOM 540 C C . THR A 1 71 ? 8.558 4.472 5.284 1.00 83.19 71 THR A C 1
ATOM 542 O O . THR A 1 71 ? 9.774 4.643 5.279 1.00 83.19 71 THR A O 1
ATOM 545 N N . THR A 1 72 ? 7.965 3.587 4.487 1.00 83.56 72 THR A N 1
ATOM 546 C CA . THR A 1 72 ? 8.643 2.768 3.488 1.00 83.56 72 THR A CA 1
ATOM 547 C C . THR A 1 72 ? 8.033 3.022 2.123 1.00 83.56 72 THR A C 1
ATOM 549 O O . THR A 1 72 ? 6.825 2.953 1.936 1.00 83.56 72 THR A O 1
ATOM 552 N N . GLN A 1 73 ? 8.885 3.282 1.139 1.00 78.81 73 GLN A N 1
ATOM 553 C CA . GLN A 1 73 ? 8.471 3.515 -0.231 1.00 78.81 73 GLN A CA 1
ATOM 554 C C . GLN A 1 73 ? 9.057 2.481 -1.168 1.00 78.81 73 GLN A C 1
ATOM 556 O O . GLN A 1 73 ? 10.269 2.257 -1.199 1.00 78.81 73 GLN A O 1
ATOM 561 N N . LEU A 1 74 ? 8.176 1.873 -1.958 1.00 71.12 74 LEU A N 1
ATOM 562 C CA . LEU A 1 74 ? 8.570 1.069 -3.098 1.00 71.12 74 LEU A CA 1
ATOM 563 C C . LEU A 1 74 ? 8.689 1.998 -4.308 1.00 71.12 74 LEU A C 1
ATOM 565 O O . LEU A 1 74 ? 7.732 2.219 -5.045 1.00 71.12 74 LEU A O 1
ATOM 569 N N . GLY A 1 75 ? 9.868 2.579 -4.489 1.00 60.81 75 GLY A N 1
ATOM 570 C CA . GLY A 1 75 ? 10.111 3.586 -5.511 1.00 60.81 75 GLY A CA 1
ATOM 571 C C . GLY A 1 75 ? 11.438 3.352 -6.209 1.00 60.81 75 GLY A C 1
ATOM 572 O O . GLY A 1 75 ? 12.476 3.438 -5.559 1.00 60.81 75 GLY A O 1
ATOM 573 N N . LEU A 1 76 ? 11.365 3.035 -7.513 1.00 52.34 76 LEU A N 1
ATOM 574 C CA . LEU A 1 76 ? 12.185 3.571 -8.618 1.00 52.34 76 LEU A CA 1
ATOM 575 C C . LEU A 1 76 ? 11.999 2.698 -9.882 1.00 52.34 76 LEU A C 1
ATOM 577 O O . LEU A 1 76 ? 12.764 1.772 -10.111 1.00 52.34 76 LEU A O 1
ATOM 581 N N . SER A 1 77 ? 10.986 2.978 -10.715 1.00 52.72 77 SER A N 1
ATOM 582 C CA . SER A 1 77 ? 10.705 2.213 -11.948 1.00 52.72 77 SER A CA 1
ATOM 583 C C . SER A 1 77 ? 11.655 2.588 -13.088 1.00 52.72 77 SER A C 1
ATOM 585 O O . SER A 1 77 ? 11.301 3.361 -13.979 1.00 52.72 77 SER A O 1
ATOM 587 N N . VAL A 1 78 ? 12.845 1.992 -13.116 1.00 52.31 78 VAL A N 1
ATOM 588 C CA . VAL A 1 78 ? 13.712 2.063 -14.302 1.00 52.31 78 VAL A CA 1
ATOM 589 C C . VAL A 1 78 ? 13.101 1.197 -15.385 1.00 52.31 78 VAL A C 1
ATOM 591 O O . VAL A 1 78 ? 12.974 -0.013 -15.201 1.00 52.31 78 VAL A O 1
ATOM 594 N N . ARG A 1 79 ? 12.726 1.801 -16.514 1.00 54.81 79 ARG A N 1
ATOM 595 C CA . ARG A 1 79 ? 12.424 1.045 -17.728 1.00 54.81 79 ARG A CA 1
ATOM 596 C C . ARG A 1 79 ? 13.728 0.822 -18.465 1.00 54.81 79 ARG A C 1
ATOM 598 O O . ARG A 1 79 ? 14.350 1.781 -18.900 1.00 54.81 79 ARG A O 1
ATOM 605 N N . GLU A 1 80 ? 14.128 -0.433 -18.587 1.00 59.88 80 GLU A N 1
ATOM 606 C CA . GLU A 1 80 ? 15.232 -0.833 -19.453 1.00 59.88 80 GLU A CA 1
ATOM 607 C C . GLU A 1 80 ? 14.669 -1.075 -20.865 1.00 59.88 80 GLU A C 1
ATOM 609 O O . GLU A 1 80 ? 13.960 -2.071 -21.061 1.00 59.88 80 GLU A O 1
ATOM 614 N N . PRO A 1 81 ? 14.891 -0.172 -21.842 1.00 56.72 81 PRO A N 1
ATOM 615 C CA . PRO A 1 81 ? 14.519 -0.420 -23.223 1.00 56.72 81 PRO A CA 1
ATOM 616 C C . PRO A 1 81 ? 15.543 -1.372 -23.840 1.00 56.72 81 PRO A C 1
ATOM 618 O O . PRO A 1 81 ? 16.679 -0.996 -24.113 1.00 56.72 81 PRO A O 1
ATOM 621 N N . ALA A 1 82 ? 15.149 -2.614 -24.096 1.00 54.41 82 ALA A N 1
ATOM 622 C CA . ALA A 1 82 ? 15.993 -3.532 -24.845 1.00 54.41 82 ALA A CA 1
ATOM 623 C C . ALA A 1 82 ? 15.488 -3.588 -26.290 1.00 54.41 82 ALA A C 1
ATOM 625 O O . ALA A 1 82 ? 14.500 -4.261 -26.595 1.00 54.41 82 ALA A O 1
ATOM 626 N N . SER A 1 83 ? 16.170 -2.869 -27.188 1.00 50.47 83 SER A N 1
ATOM 627 C CA . SER A 1 83 ? 16.010 -3.042 -28.636 1.00 50.47 83 SER A CA 1
ATOM 628 C C . SER A 1 83 ? 16.735 -4.321 -29.055 1.00 50.47 83 SER A C 1
ATOM 630 O O . SER A 1 83 ? 17.859 -4.300 -29.547 1.00 50.47 83 SER A O 1
ATOM 632 N N . HIS A 1 84 ? 16.120 -5.468 -28.785 1.00 47.81 84 HIS A N 1
ATOM 633 C CA . HIS A 1 84 ? 16.541 -6.721 -29.389 1.00 47.81 84 HIS A CA 1
ATOM 634 C C . HIS A 1 84 ? 15.472 -7.130 -30.390 1.00 47.81 84 HIS A C 1
ATOM 636 O O . HIS A 1 84 ? 14.423 -7.626 -29.988 1.00 47.81 84 HIS A O 1
ATOM 642 N N . ARG A 1 85 ? 15.783 -7.003 -31.690 1.00 45.78 85 ARG A N 1
ATOM 643 C CA . ARG A 1 85 ? 15.307 -7.996 -32.665 1.00 45.78 85 ARG A CA 1
ATOM 644 C C . ARG A 1 85 ? 15.528 -9.357 -32.018 1.00 45.78 85 ARG A C 1
ATOM 646 O O . ARG A 1 85 ? 16.652 -9.626 -31.584 1.00 45.78 85 ARG A O 1
ATOM 653 N N . ALA A 1 86 ? 14.458 -10.125 -31.834 1.00 36.78 86 ALA A N 1
ATOM 654 C CA . ALA A 1 86 ? 14.481 -11.309 -30.987 1.00 36.78 86 ALA A CA 1
ATOM 655 C C . ALA A 1 86 ? 15.709 -12.193 -31.282 1.00 36.78 86 ALA A C 1
ATOM 657 O O . ALA A 1 86 ? 16.006 -12.456 -32.450 1.00 36.78 86 ALA A O 1
ATOM 658 N N . PRO A 1 87 ? 16.454 -12.638 -30.255 1.00 37.53 87 PRO A N 1
ATOM 659 C CA . PRO A 1 87 ? 17.619 -13.468 -30.484 1.00 37.53 87 PRO A CA 1
ATOM 660 C C . PRO A 1 87 ? 17.159 -14.830 -31.007 1.00 37.53 87 PRO A C 1
ATOM 662 O O . PRO A 1 87 ? 16.390 -15.534 -30.351 1.00 37.53 87 PRO A O 1
ATOM 665 N N . THR A 1 88 ? 17.674 -15.240 -32.164 1.00 32.78 88 THR A N 1
ATOM 666 C CA . THR A 1 88 ? 17.799 -16.668 -32.464 1.00 32.78 88 THR A CA 1
ATOM 667 C C . THR A 1 88 ? 18.688 -17.311 -31.394 1.00 32.78 88 THR A C 1
ATOM 669 O O . THR A 1 88 ? 19.668 -16.692 -30.968 1.00 32.78 88 THR A O 1
ATOM 672 N N . PRO A 1 89 ? 18.392 -18.535 -30.937 1.00 34.75 89 PRO A N 1
ATOM 673 C CA . PRO A 1 89 ? 19.059 -19.110 -29.780 1.00 34.75 89 PRO A CA 1
ATOM 674 C C . PRO A 1 89 ? 20.434 -19.666 -30.166 1.00 34.75 89 PRO A C 1
ATOM 676 O O . 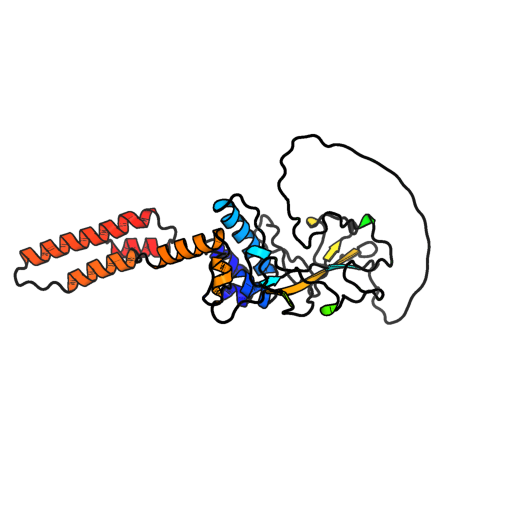PRO A 1 89 ? 20.533 -20.854 -30.442 1.00 34.75 89 PRO A O 1
ATOM 679 N N . VAL A 1 90 ? 21.504 -18.859 -30.186 1.00 29.66 90 VAL A N 1
ATOM 680 C CA . VAL A 1 90 ? 22.883 -19.393 -30.209 1.00 29.66 90 VAL A CA 1
ATOM 681 C C . VAL A 1 90 ? 23.894 -18.440 -29.545 1.00 29.66 90 VAL A C 1
ATOM 683 O O . VAL A 1 90 ? 23.870 -17.234 -29.750 1.00 29.66 90 VAL A O 1
ATOM 686 N N . HIS A 1 91 ? 24.764 -19.050 -28.736 1.00 31.44 91 HIS A N 1
ATOM 687 C CA . HIS A 1 91 ? 26.031 -18.607 -28.136 1.00 31.44 91 HIS A CA 1
ATOM 688 C C . HIS A 1 91 ? 26.763 -17.357 -28.694 1.00 31.44 91 HIS A C 1
ATOM 690 O O . HIS A 1 91 ? 27.005 -17.257 -29.887 1.00 31.44 91 HIS A O 1
ATOM 696 N N . LEU A 1 92 ? 27.292 -16.565 -27.742 1.00 30.39 92 LEU A N 1
ATOM 697 C CA . LEU A 1 92 ? 28.501 -15.707 -27.750 1.00 30.39 92 LEU A CA 1
ATOM 698 C C . LEU A 1 92 ? 28.716 -14.600 -28.821 1.00 30.39 92 LEU A C 1
ATOM 700 O O . LEU A 1 92 ? 28.786 -14.853 -30.013 1.00 30.39 92 LEU A O 1
ATOM 704 N N . ALA A 1 93 ? 29.107 -13.431 -28.280 1.00 23.36 93 ALA A N 1
ATOM 705 C CA . ALA A 1 93 ? 30.084 -12.443 -28.782 1.00 23.36 93 ALA A CA 1
ATOM 706 C C . ALA A 1 93 ? 29.649 -11.305 -29.748 1.00 23.36 93 ALA A C 1
ATOM 708 O O . ALA A 1 93 ? 29.523 -11.511 -30.945 1.00 23.36 93 ALA A O 1
ATOM 709 N N . LEU A 1 94 ? 29.602 -10.084 -29.170 1.00 24.02 94 LEU A N 1
ATOM 710 C CA . LEU A 1 94 ? 30.327 -8.834 -29.534 1.00 24.02 94 LEU A CA 1
ATOM 711 C C . LEU A 1 94 ? 30.137 -8.171 -30.937 1.00 24.02 94 LEU A C 1
ATOM 713 O O . LEU A 1 94 ? 29.609 -8.776 -31.859 1.00 24.02 94 LEU A O 1
ATOM 717 N N . PRO A 1 95 ? 30.456 -6.860 -31.080 1.00 39.22 95 PRO A N 1
ATOM 718 C CA . PRO A 1 95 ? 29.523 -5.841 -31.567 1.00 39.22 95 PRO A CA 1
ATOM 719 C C . PRO A 1 95 ? 29.917 -5.269 -32.934 1.00 39.22 95 PRO A C 1
ATOM 721 O O . PRO A 1 95 ? 31.101 -5.160 -33.225 1.00 39.22 95 PRO A O 1
ATOM 724 N N . MET A 1 96 ? 28.957 -4.783 -33.728 1.00 22.61 96 MET A N 1
ATOM 725 C CA . MET A 1 96 ? 29.257 -3.890 -34.856 1.00 22.61 96 MET A CA 1
ATOM 726 C C . MET A 1 96 ? 28.080 -2.970 -35.210 1.00 22.61 96 MET A C 1
ATOM 728 O O . MET A 1 96 ? 26.998 -3.432 -35.547 1.00 22.61 96 MET A O 1
ATOM 732 N N . GLY A 1 97 ? 28.364 -1.665 -35.219 1.00 22.38 97 GLY A N 1
ATOM 733 C CA . GLY A 1 97 ? 28.320 -0.882 -36.457 1.00 22.38 97 GLY A CA 1
ATOM 734 C C . GLY A 1 97 ? 26.974 -0.365 -36.985 1.00 22.38 97 GLY A C 1
ATOM 735 O O . GLY A 1 97 ? 26.363 -0.993 -37.834 1.00 22.38 97 GLY A O 1
ATOM 736 N N . ALA A 1 98 ? 26.716 0.905 -36.657 1.00 23.30 98 ALA A N 1
ATOM 737 C CA . ALA A 1 98 ? 26.523 2.000 -37.618 1.00 23.30 98 ALA A CA 1
ATOM 738 C C . ALA A 1 98 ? 25.165 2.232 -38.338 1.00 23.30 98 ALA A C 1
ATOM 740 O O . ALA A 1 98 ? 24.434 1.326 -38.709 1.00 23.30 98 ALA A O 1
ATOM 741 N N . LEU A 1 99 ? 24.986 3.531 -38.644 1.00 21.48 99 LEU A N 1
ATOM 742 C CA . LEU A 1 99 ? 24.238 4.166 -39.744 1.00 21.48 99 LEU A CA 1
ATOM 743 C C . LEU A 1 99 ? 22.760 4.578 -39.545 1.00 21.48 99 LEU A C 1
ATOM 745 O O . LEU A 1 99 ? 21.826 3.861 -39.861 1.00 21.48 99 LEU A O 1
ATOM 749 N N . ALA A 1 100 ? 22.624 5.863 -39.198 1.00 21.69 100 ALA A N 1
ATOM 750 C CA . ALA A 1 100 ? 22.170 6.934 -40.097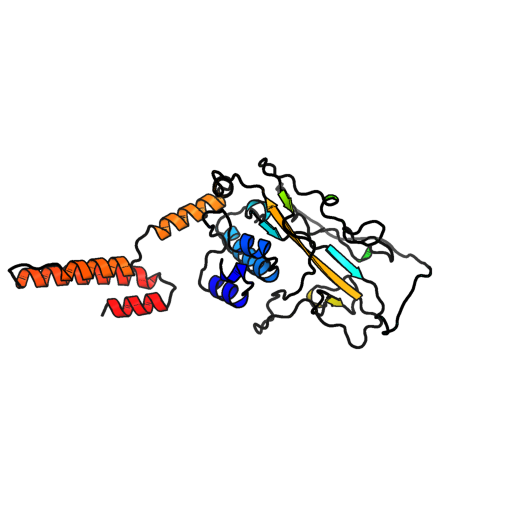 1.00 21.69 100 ALA A CA 1
ATOM 751 C C . ALA A 1 100 ? 20.667 7.272 -40.278 1.00 21.69 100 ALA A C 1
ATOM 753 O O . ALA A 1 100 ? 19.814 6.446 -40.568 1.00 21.69 100 ALA A O 1
ATOM 754 N N . HIS A 1 101 ? 20.482 8.600 -40.286 1.00 20.70 101 HIS A N 1
ATOM 755 C CA . HIS A 1 101 ? 19.502 9.453 -40.973 1.00 20.70 101 HIS A CA 1
ATOM 756 C C . HIS A 1 101 ? 18.200 9.922 -40.286 1.00 20.70 101 HIS A C 1
ATOM 758 O O . HIS A 1 101 ? 17.226 9.210 -40.086 1.00 20.70 101 HIS A O 1
ATOM 764 N N . ARG A 1 102 ? 18.259 11.240 -40.032 1.00 23.62 102 ARG A N 1
ATOM 765 C CA . ARG A 1 102 ? 17.265 12.273 -39.710 1.00 23.62 102 ARG A CA 1
ATOM 766 C C . ARG A 1 102 ? 16.034 12.323 -40.622 1.00 23.62 102 ARG A C 1
ATOM 768 O O . ARG A 1 102 ? 16.158 12.016 -41.801 1.00 23.62 102 ARG A O 1
ATOM 775 N N . LEU A 1 103 ? 14.962 12.918 -40.076 1.00 20.78 103 LEU A N 1
ATOM 776 C CA . LEU A 1 103 ? 14.056 13.995 -40.570 1.00 20.78 103 LEU A CA 1
ATOM 777 C C . LEU A 1 103 ? 12.801 13.910 -39.655 1.00 20.78 103 LEU A C 1
ATOM 779 O O . LEU A 1 103 ? 12.318 12.807 -39.454 1.00 20.78 103 LEU A O 1
ATOM 783 N N . SER A 1 104 ? 12.248 14.898 -38.939 1.00 22.56 104 SER A N 1
ATOM 784 C CA . SER A 1 104 ? 11.723 16.241 -39.263 1.00 22.56 104 SER A CA 1
ATOM 785 C C . SER A 1 104 ? 10.918 16.701 -38.011 1.00 22.56 104 SER A C 1
ATOM 787 O O . SER A 1 104 ? 10.313 15.855 -37.368 1.00 22.56 104 SER A O 1
ATOM 789 N N . PHE A 1 105 ? 11.024 17.941 -37.511 1.00 19.12 105 PHE A N 1
ATOM 790 C CA . PHE A 1 105 ? 10.149 19.114 -37.771 1.00 19.12 105 PHE A CA 1
ATOM 791 C C . PHE A 1 105 ? 8.821 19.219 -36.966 1.00 19.12 105 PHE A C 1
ATOM 793 O O . PHE A 1 105 ? 8.276 18.241 -36.480 1.00 19.12 105 PHE A O 1
ATOM 800 N N . PHE A 1 106 ? 8.382 20.474 -36.790 1.00 24.92 106 PHE A N 1
ATOM 801 C CA . PHE A 1 106 ? 7.613 21.088 -35.686 1.00 24.92 106 PHE A CA 1
ATOM 802 C C . PHE A 1 106 ? 6.066 21.002 -35.689 1.00 24.92 106 PHE A C 1
ATOM 804 O O . PHE A 1 106 ? 5.447 21.010 -36.747 1.00 24.92 106 PHE A O 1
ATOM 811 N N . ALA A 1 107 ? 5.527 21.237 -34.469 1.00 22.94 107 ALA A N 1
ATOM 812 C CA . ALA A 1 107 ? 4.321 22.018 -34.092 1.00 22.94 107 ALA A CA 1
ATOM 813 C C . ALA A 1 107 ? 2.925 21.394 -34.329 1.00 22.94 107 ALA A C 1
ATOM 815 O O . ALA A 1 107 ? 2.730 20.657 -35.279 1.00 22.94 107 ALA A O 1
ATOM 816 N N . ARG A 1 108 ? 1.840 21.709 -33.598 1.00 27.23 108 ARG A N 1
ATOM 817 C CA . ARG A 1 108 ? 1.496 22.428 -32.339 1.00 27.23 108 ARG A CA 1
ATOM 818 C C . ARG A 1 108 ? -0.051 22.483 -32.297 1.00 27.23 108 ARG A C 1
ATOM 820 O O . ARG A 1 108 ? -0.650 22.538 -33.365 1.00 27.23 108 ARG A O 1
ATOM 827 N N . ALA A 1 109 ? -0.637 22.608 -31.095 1.00 24.89 109 ALA A N 1
ATOM 828 C CA . ALA A 1 109 ? -1.852 23.377 -30.705 1.00 24.89 109 ALA A CA 1
ATOM 829 C C . ALA A 1 109 ? -2.818 22.532 -29.839 1.00 24.89 109 ALA A C 1
ATOM 831 O O . ALA A 1 109 ? -3.083 21.392 -30.183 1.00 24.89 109 ALA A O 1
ATOM 832 N N . ARG A 1 110 ? -3.399 23.015 -28.729 1.00 24.05 110 ARG A N 1
ATOM 833 C CA . ARG A 1 110 ? -3.564 24.393 -28.231 1.00 24.05 110 ARG A CA 1
ATOM 834 C C . ARG A 1 110 ? -3.926 24.382 -26.730 1.00 24.05 110 ARG A C 1
ATOM 836 O O . ARG A 1 110 ? -4.678 23.519 -26.295 1.00 24.05 110 ARG A O 1
ATOM 843 N N . GLN A 1 111 ? -3.411 25.369 -25.997 1.00 32.59 111 GLN A N 1
ATOM 844 C CA . GLN A 1 111 ? -3.887 25.846 -24.691 1.00 32.59 111 GLN A CA 1
ATOM 845 C C . GLN A 1 111 ? -5.044 26.841 -24.870 1.00 32.59 111 GLN A C 1
ATOM 847 O O . GLN A 1 111 ? -5.117 27.484 -25.918 1.00 32.59 111 GLN A O 1
ATOM 852 N N . ASP A 1 112 ? -5.889 26.974 -23.843 1.00 29.55 112 ASP A N 1
ATOM 853 C CA . ASP A 1 112 ? -6.232 28.220 -23.113 1.00 29.55 112 ASP A CA 1
ATOM 854 C C . ASP A 1 112 ? -7.446 27.929 -22.199 1.00 29.55 112 ASP A C 1
ATOM 856 O O . ASP A 1 112 ? -8.339 27.199 -22.610 1.00 29.55 112 ASP A O 1
ATOM 860 N N . SER A 1 113 ? -7.631 28.437 -20.976 1.00 29.02 113 SER A N 1
ATOM 861 C CA . SER A 1 113 ? -6.862 29.281 -20.049 1.00 29.02 113 SER A CA 1
ATOM 862 C C . SER A 1 113 ? -7.656 29.323 -18.722 1.00 29.02 113 SER A C 1
ATOM 864 O O . SER A 1 113 ? -8.876 29.446 -18.790 1.00 29.02 113 SER A O 1
ATOM 866 N N . ALA A 1 114 ? -6.996 29.254 -17.554 1.00 24.33 114 ALA A N 1
ATOM 867 C CA . ALA A 1 114 ? -7.249 30.090 -16.356 1.00 24.33 114 ALA A CA 1
ATOM 868 C C . ALA A 1 114 ? -6.546 29.534 -15.093 1.00 24.33 114 ALA A C 1
ATOM 870 O O . ALA A 1 114 ? -6.982 28.576 -14.468 1.00 24.33 114 ALA A O 1
ATOM 871 N N . GLN A 1 115 ? -5.430 30.185 -14.765 1.00 30.64 115 GLN A N 1
ATOM 872 C CA . GLN A 1 115 ? -4.855 30.473 -13.443 1.00 30.64 115 GLN A CA 1
ATOM 873 C C . GLN A 1 115 ? -5.503 29.848 -12.186 1.00 30.64 115 GLN A C 1
ATOM 875 O O . GLN A 1 115 ? -6.545 30.302 -11.726 1.00 30.64 115 GLN A O 1
ATOM 880 N N . SER A 1 116 ? -4.740 28.996 -11.496 1.00 26.03 116 SER A N 1
ATOM 881 C CA . SER A 1 116 ? -4.500 29.159 -10.056 1.00 26.03 116 SER A CA 1
ATOM 882 C C . SER A 1 116 ? -3.166 28.520 -9.678 1.00 26.03 116 SER A C 1
ATOM 884 O O . SER A 1 116 ? -2.930 27.339 -9.917 1.00 26.03 116 SER A O 1
ATOM 886 N N . SER A 1 117 ? -2.290 29.336 -9.106 1.00 33.84 117 SER A N 1
ATOM 887 C CA . SER A 1 117 ? -1.046 28.958 -8.450 1.00 33.84 117 SER A CA 1
ATOM 888 C C . SER A 1 117 ? -1.295 27.927 -7.347 1.00 33.84 117 SER A C 1
ATOM 890 O O . SER A 1 117 ? -1.826 28.260 -6.291 1.00 33.84 117 SER A O 1
ATOM 892 N N . GLY A 1 118 ? -0.878 26.692 -7.590 1.00 23.36 118 GLY A N 1
ATOM 893 C CA . GLY A 1 118 ? -0.701 25.653 -6.588 1.00 23.36 118 GLY A CA 1
ATOM 894 C C . GLY A 1 118 ? 0.449 24.784 -7.067 1.00 23.36 118 GLY A C 1
ATOM 895 O O . GLY A 1 118 ? 0.458 24.369 -8.225 1.00 23.36 118 GLY A O 1
ATOM 896 N N . ALA A 1 119 ? 1.464 24.599 -6.229 1.00 27.20 119 ALA A N 1
ATOM 897 C CA . ALA A 1 119 ? 2.594 23.737 -6.530 1.00 27.20 119 ALA A CA 1
ATOM 898 C C . ALA A 1 119 ? 2.082 22.300 -6.723 1.00 27.20 119 ALA A C 1
ATOM 900 O O . ALA A 1 119 ? 1.881 21.566 -5.762 1.00 27.20 119 ALA A O 1
ATOM 901 N N . ASN A 1 120 ? 1.832 21.915 -7.975 1.00 28.25 120 ASN A N 1
ATOM 902 C CA . ASN A 1 120 ? 1.691 20.519 -8.348 1.00 28.25 120 ASN A CA 1
ATOM 903 C C . ASN A 1 120 ? 3.085 19.911 -8.258 1.00 28.25 120 ASN A C 1
ATOM 905 O O . ASN A 1 120 ? 3.877 20.040 -9.189 1.00 28.25 120 ASN A O 1
ATOM 909 N N . THR A 1 121 ? 3.398 19.295 -7.124 1.00 29.98 121 THR A N 1
ATOM 9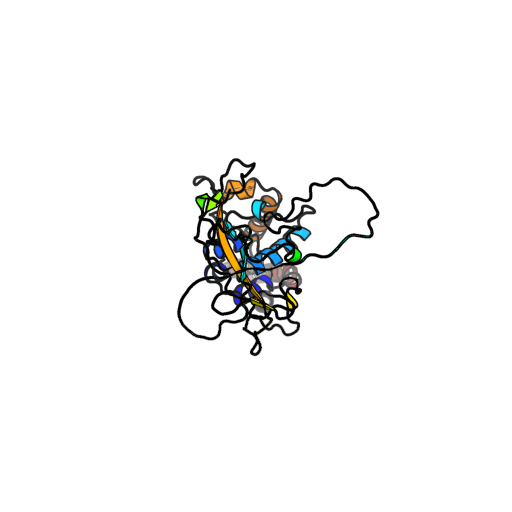10 C CA . THR A 1 121 ? 4.568 18.433 -6.996 1.00 29.98 121 THR A CA 1
ATOM 911 C C . THR A 1 121 ? 4.357 17.258 -7.958 1.00 29.98 121 THR A C 1
ATOM 913 O O . THR A 1 121 ? 3.413 16.487 -7.756 1.00 29.98 121 THR A O 1
ATOM 916 N N . PRO A 1 122 ? 5.140 17.119 -9.045 1.00 27.30 122 PRO A N 1
ATOM 917 C CA . PRO A 1 122 ? 5.062 15.920 -9.866 1.00 27.30 122 PRO A CA 1
ATOM 918 C C . PRO A 1 122 ? 5.423 14.719 -8.988 1.00 27.30 122 PRO A C 1
ATOM 920 O O . PRO A 1 122 ? 6.307 14.814 -8.134 1.00 27.30 122 PRO A O 1
ATOM 923 N N . ALA A 1 123 ? 4.726 13.595 -9.178 1.00 34.34 123 ALA A N 1
ATOM 924 C CA . ALA A 1 123 ? 5.107 12.335 -8.552 1.00 34.34 123 ALA A CA 1
ATOM 925 C C . ALA A 1 123 ? 6.612 12.122 -8.795 1.00 34.34 123 ALA A C 1
ATOM 927 O O . ALA A 1 123 ? 7.032 12.208 -9.951 1.00 34.34 123 ALA A O 1
ATOM 928 N N . PRO A 1 124 ? 7.430 11.865 -7.761 1.00 33.53 124 PRO A N 1
ATOM 929 C CA . PRO A 1 124 ? 8.876 12.080 -7.840 1.00 33.53 124 PRO A CA 1
ATOM 930 C C . PRO A 1 124 ? 9.615 11.183 -8.848 1.00 33.53 124 PRO A C 1
ATOM 932 O O . PRO A 1 124 ? 10.814 11.350 -9.034 1.00 33.53 124 PRO A O 1
ATOM 935 N N . PHE A 1 125 ? 8.930 10.245 -9.514 1.00 42.38 125 PHE A N 1
ATOM 936 C CA . PHE A 1 125 ? 9.555 9.240 -10.377 1.00 42.38 125 PHE A CA 1
ATOM 937 C C . PHE A 1 125 ? 8.743 8.856 -11.625 1.00 42.38 125 PHE A C 1
ATOM 939 O O . PHE A 1 125 ? 9.027 7.835 -12.251 1.00 42.38 125 PHE A O 1
ATOM 946 N N . ALA A 1 126 ? 7.743 9.653 -12.007 1.00 34.62 126 ALA A N 1
ATOM 947 C CA . ALA A 1 126 ? 7.208 9.610 -13.363 1.00 34.62 126 ALA A CA 1
ATOM 948 C C . ALA A 1 126 ? 7.761 10.833 -14.087 1.00 34.62 126 ALA A C 1
ATOM 950 O O . ALA A 1 126 ? 7.232 11.928 -13.916 1.00 34.62 126 ALA A O 1
ATOM 951 N N . ASP A 1 127 ? 8.836 10.660 -14.860 1.00 33.78 127 ASP A N 1
ATOM 952 C CA . ASP A 1 127 ? 9.255 11.693 -15.804 1.00 33.78 127 ASP A CA 1
ATOM 953 C C . ASP A 1 127 ? 8.069 11.949 -16.737 1.00 33.78 127 ASP A C 1
ATOM 955 O O . ASP A 1 127 ? 7.791 11.164 -17.648 1.00 33.78 127 ASP A O 1
ATOM 959 N N . ALA A 1 128 ? 7.350 13.045 -16.491 1.00 35.41 128 ALA A N 1
ATOM 960 C CA . ALA A 1 128 ? 6.283 13.524 -17.363 1.00 35.41 128 ALA A CA 1
ATOM 961 C C . ALA A 1 128 ? 6.809 13.788 -18.790 1.00 35.41 128 ALA A C 1
ATOM 963 O O . ALA A 1 128 ? 6.028 13.803 -19.739 1.00 35.41 128 ALA A O 1
ATOM 964 N N . ASP A 1 129 ? 8.135 13.905 -18.928 1.00 36.38 129 ASP A N 1
ATOM 965 C CA . ASP A 1 129 ? 8.871 14.168 -20.160 1.00 36.38 129 ASP A CA 1
ATOM 966 C C . ASP A 1 129 ? 9.602 12.933 -20.737 1.00 36.38 129 ASP A C 1
ATOM 968 O O . ASP A 1 129 ? 10.314 13.059 -21.739 1.00 36.38 129 ASP A O 1
ATOM 972 N N . PHE A 1 130 ? 9.448 11.725 -20.163 1.00 40.75 130 PHE A N 1
ATOM 973 C CA . PHE A 1 130 ? 10.062 10.524 -20.745 1.00 40.75 130 PHE A CA 1
ATOM 974 C C . PHE A 1 130 ? 9.371 10.166 -22.065 1.00 40.75 130 PHE A C 1
ATOM 976 O O . PHE A 1 130 ? 8.304 9.551 -22.103 1.00 40.75 130 PHE A O 1
ATOM 983 N N . SER A 1 131 ? 10.016 10.532 -23.168 1.00 42.97 131 SER A N 1
ATOM 984 C CA . SER A 1 131 ? 9.608 10.156 -24.515 1.00 42.97 131 SER A CA 1
ATOM 985 C C . SER A 1 131 ? 10.546 9.089 -25.059 1.00 42.97 131 SER A C 1
ATOM 987 O O . SER A 1 131 ? 11.729 9.349 -25.290 1.00 42.97 131 SER A O 1
ATOM 989 N N . ALA A 1 132 ? 10.015 7.898 -25.354 1.00 43.41 132 ALA A N 1
ATOM 990 C CA . ALA A 1 132 ? 10.803 6.854 -26.004 1.00 43.41 132 ALA A CA 1
ATOM 991 C C . ALA A 1 132 ? 11.185 7.222 -27.453 1.00 43.41 132 ALA A C 1
ATOM 993 O O . ALA A 1 132 ? 11.997 6.534 -28.062 1.00 43.41 132 ALA A O 1
ATOM 994 N N . ALA A 1 133 ? 10.638 8.317 -28.003 1.00 39.19 133 ALA A N 1
ATOM 995 C CA . ALA A 1 133 ? 11.050 8.873 -29.293 1.00 39.19 133 ALA A CA 1
ATOM 996 C C . ALA A 1 133 ? 12.459 9.498 -29.268 1.00 39.19 133 ALA A C 1
ATOM 998 O O . ALA A 1 133 ? 13.044 9.693 -30.330 1.00 39.19 133 ALA A O 1
ATOM 999 N N . ASN A 1 134 ? 12.999 9.794 -28.081 1.00 41.12 134 ASN A N 1
ATOM 1000 C CA . ASN A 1 134 ? 14.353 10.327 -27.919 1.00 41.12 134 ASN A CA 1
ATOM 1001 C C . ASN A 1 134 ? 15.403 9.241 -27.674 1.00 41.12 134 ASN A C 1
ATOM 1003 O O . ASN A 1 134 ? 16.580 9.573 -27.660 1.00 41.12 134 ASN A O 1
ATOM 1007 N N . LEU A 1 135 ? 14.992 7.980 -27.494 1.00 45.66 135 LEU A N 1
ATOM 1008 C CA . LEU A 1 135 ? 15.918 6.876 -27.264 1.00 45.66 135 LEU A CA 1
ATOM 1009 C C . LEU A 1 135 ? 16.598 6.487 -28.579 1.00 45.66 135 LEU A C 1
ATOM 1011 O O . LEU A 1 135 ? 15.984 5.864 -29.449 1.00 45.66 135 LEU A O 1
ATOM 1015 N N . ILE A 1 136 ? 17.873 6.833 -28.724 1.00 46.19 136 ILE A N 1
ATOM 1016 C CA . ILE A 1 136 ? 18.735 6.289 -29.773 1.00 46.19 136 ILE A CA 1
ATOM 1017 C C . ILE A 1 136 ? 19.349 4.959 -29.326 1.00 46.19 136 ILE A C 1
ATOM 1019 O O . ILE A 1 136 ? 19.510 4.671 -28.140 1.00 46.19 136 ILE A O 1
ATOM 1023 N N . ALA A 1 137 ? 19.709 4.116 -30.296 1.00 42.59 137 ALA A N 1
ATOM 1024 C CA . ALA A 1 137 ? 20.472 2.906 -30.015 1.00 42.59 137 ALA A CA 1
ATOM 1025 C C . ALA A 1 137 ? 21.813 3.291 -29.363 1.00 42.59 137 ALA A C 1
ATOM 1027 O O . ALA A 1 137 ? 22.659 3.905 -30.012 1.00 42.59 137 ALA A O 1
ATOM 1028 N N . GLY A 1 138 ? 21.988 2.937 -28.088 1.00 45.28 138 GLY A N 1
ATOM 1029 C CA . GLY A 1 138 ? 23.156 3.316 -27.289 1.00 45.28 138 GLY A CA 1
ATOM 1030 C C . GLY A 1 138 ? 22.897 4.400 -26.241 1.00 45.28 138 GLY A C 1
ATOM 1031 O O . GLY A 1 138 ? 23.823 4.708 -25.494 1.00 45.28 138 GLY A O 1
ATOM 1032 N N . ASP A 1 139 ? 21.676 4.934 -26.129 1.00 43.41 139 ASP A N 1
ATOM 1033 C CA . ASP A 1 139 ? 21.333 5.783 -24.990 1.00 43.41 139 ASP A CA 1
ATOM 1034 C C . ASP A 1 139 ? 21.354 4.966 -23.699 1.00 43.41 139 ASP A C 1
ATOM 1036 O O . ASP A 1 139 ? 20.636 3.960 -23.611 1.00 43.41 139 ASP A O 1
ATOM 1040 N N . PRO A 1 140 ? 22.144 5.374 -22.688 1.00 47.31 140 PRO A N 1
ATOM 1041 C CA . PRO A 1 140 ? 22.029 4.775 -21.374 1.00 47.31 140 PRO A CA 1
ATOM 1042 C C . PRO A 1 140 ? 20.592 4.982 -20.906 1.00 47.31 140 PRO A C 1
ATOM 1044 O O . PRO A 1 140 ? 20.057 6.093 -20.980 1.00 47.31 140 PRO A O 1
ATOM 1047 N N . ALA A 1 141 ? 19.951 3.917 -20.421 1.00 51.06 141 ALA A N 1
ATOM 1048 C CA . ALA A 1 141 ? 18.701 4.092 -19.704 1.00 51.06 141 ALA A CA 1
ATOM 1049 C C . ALA A 1 141 ? 18.945 5.136 -18.591 1.00 51.06 141 ALA A C 1
ATOM 1051 O O . ALA A 1 141 ? 20.049 5.180 -18.041 1.00 51.06 141 ALA A O 1
ATOM 1052 N N . PRO A 1 142 ? 17.955 5.970 -18.221 1.00 48.88 142 PRO A N 1
ATOM 1053 C CA . PRO A 1 142 ? 18.147 7.086 -17.281 1.00 48.88 142 PRO A CA 1
ATOM 1054 C C . PRO A 1 142 ? 18.839 6.707 -15.959 1.00 48.88 142 PRO A C 1
ATOM 1056 O O . PRO A 1 142 ? 19.405 7.555 -15.275 1.00 48.88 142 PRO A O 1
ATOM 1059 N N . MET A 1 143 ? 18.829 5.416 -15.617 1.00 54.75 143 MET A N 1
ATOM 1060 C CA . MET A 1 143 ? 19.383 4.847 -14.395 1.00 54.75 143 MET A CA 1
ATOM 1061 C C . MET A 1 143 ? 20.373 3.705 -14.650 1.00 54.75 143 MET A C 1
ATOM 1063 O O . MET A 1 143 ? 20.616 2.899 -13.752 1.00 54.75 143 MET A O 1
ATOM 1067 N N . THR A 1 144 ? 20.959 3.629 -15.845 1.00 54.41 144 THR A N 1
ATOM 1068 C CA . THR A 1 144 ? 22.178 2.855 -16.088 1.00 54.41 144 THR A CA 1
ATOM 1069 C C . THR A 1 144 ? 23.399 3.770 -16.059 1.00 54.41 144 THR A C 1
ATOM 1071 O O . THR A 1 144 ? 23.300 4.988 -16.242 1.00 54.41 144 THR A O 1
ATOM 1074 N N . ASP A 1 145 ? 24.561 3.211 -15.755 1.00 57.69 145 ASP A N 1
ATOM 1075 C CA . ASP A 1 145 ? 25.831 3.896 -15.966 1.00 57.69 145 ASP A CA 1
ATOM 1076 C C . ASP A 1 145 ? 26.197 3.924 -17.464 1.00 57.69 145 ASP A C 1
ATOM 1078 O O . ASP A 1 145 ? 25.435 3.481 -18.330 1.00 57.69 145 ASP A O 1
ATOM 1082 N N . SER A 1 146 ? 27.367 4.479 -17.786 1.00 56.38 146 SER A N 1
ATOM 1083 C CA . SER A 1 146 ? 27.893 4.520 -19.156 1.00 56.38 146 SER A CA 1
ATOM 1084 C C . SER A 1 146 ? 28.130 3.133 -19.770 1.00 56.38 146 SER A C 1
ATOM 1086 O O . SER A 1 146 ? 28.383 3.045 -20.968 1.00 56.38 146 SER A O 1
ATOM 1088 N N . GLU A 1 147 ? 28.060 2.064 -18.973 1.00 56.44 147 GLU A N 1
ATOM 1089 C CA . GLU A 1 147 ? 28.246 0.671 -19.387 1.00 56.44 147 GLU A CA 1
ATOM 1090 C C . GLU A 1 147 ? 26.911 -0.087 -19.513 1.00 56.44 147 GLU A C 1
ATOM 1092 O O . GLU A 1 147 ? 26.916 -1.303 -19.698 1.00 56.44 147 GLU A O 1
ATOM 1097 N N . MET A 1 148 ? 25.767 0.612 -19.455 1.00 51.62 148 MET A N 1
ATOM 1098 C CA . MET A 1 148 ? 24.415 0.024 -19.484 1.00 51.62 148 MET A CA 1
ATOM 1099 C C . MET A 1 148 ? 24.104 -0.873 -18.274 1.00 51.62 148 MET A C 1
ATOM 1101 O O . MET A 1 148 ? 23.162 -1.665 -18.309 1.00 51.62 148 MET A O 1
ATOM 1105 N N . VAL A 1 149 ? 24.857 -0.743 -17.179 1.00 56.00 149 VAL A N 1
ATOM 1106 C CA . VAL A 1 149 ? 24.605 -1.480 -15.937 1.00 56.00 149 VAL A CA 1
ATOM 1107 C C . VAL A 1 149 ? 23.699 -0.639 -15.039 1.00 56.00 149 VAL A C 1
ATOM 1109 O O . VAL A 1 149 ? 23.925 0.567 -14.924 1.00 56.00 149 VAL A O 1
ATOM 1112 N N . PRO A 1 150 ? 22.675 -1.217 -14.380 1.00 58.53 150 PRO A N 1
ATOM 1113 C CA . PRO A 1 150 ? 21.869 -0.484 -13.408 1.00 58.53 150 PRO A CA 1
ATOM 1114 C C . PRO A 1 150 ? 22.756 0.224 -12.376 1.00 58.53 150 PRO A C 1
ATOM 1116 O O . PRO A 1 150 ? 23.622 -0.403 -11.759 1.00 58.53 150 PRO A O 1
ATOM 1119 N N . ARG A 1 151 ? 22.545 1.532 -12.183 1.00 65.62 151 ARG A N 1
ATOM 1120 C CA . ARG A 1 151 ? 23.316 2.341 -11.232 1.00 65.62 151 ARG A CA 1
ATOM 1121 C C . ARG A 1 151 ? 23.277 1.717 -9.841 1.00 65.62 151 ARG A C 1
ATOM 1123 O O . ARG A 1 151 ? 22.232 1.238 -9.380 1.00 65.62 151 ARG A O 1
ATOM 1130 N N . ARG A 1 152 ? 24.421 1.748 -9.150 1.00 64.31 152 ARG A N 1
ATOM 1131 C CA . ARG A 1 152 ? 24.526 1.211 -7.790 1.00 64.31 152 ARG A CA 1
ATOM 1132 C C . ARG A 1 152 ? 23.790 2.120 -6.816 1.00 64.31 152 ARG A C 1
ATOM 1134 O O . ARG A 1 152 ? 23.586 3.304 -7.061 1.00 64.31 152 ARG A O 1
ATOM 1141 N N . MET A 1 153 ? 23.458 1.562 -5.655 1.00 62.50 153 MET A N 1
ATOM 1142 C CA . MET A 1 153 ? 22.663 2.232 -4.622 1.00 62.50 153 MET A CA 1
ATOM 1143 C C . MET A 1 153 ? 23.156 3.635 -4.246 1.00 62.50 153 MET A C 1
ATOM 1145 O O . MET A 1 153 ? 22.357 4.534 -4.015 1.00 62.50 153 MET A O 1
ATOM 1149 N N . ARG A 1 154 ? 24.479 3.793 -4.160 1.00 65.75 154 ARG A N 1
ATOM 1150 C CA . ARG A 1 154 ? 25.161 5.026 -3.747 1.00 65.75 154 ARG A CA 1
ATOM 1151 C C . ARG A 1 154 ? 25.160 6.120 -4.818 1.00 65.75 154 ARG A C 1
ATOM 1153 O O . ARG A 1 154 ? 25.439 7.266 -4.498 1.00 65.75 154 ARG A O 1
ATOM 1160 N N . ASP A 1 155 ? 24.868 5.756 -6.065 1.00 66.19 155 ASP A N 1
ATOM 1161 C CA . ASP A 1 155 ? 24.924 6.654 -7.222 1.00 66.19 155 ASP A CA 1
ATOM 1162 C C . ASP A 1 155 ? 23.550 7.286 -7.524 1.00 66.19 155 ASP A C 1
ATOM 1164 O O . ASP A 1 155 ? 23.402 8.031 -8.497 1.00 66.19 155 ASP A O 1
ATOM 1168 N N . ILE A 1 156 ? 22.537 6.968 -6.708 1.00 68.19 156 ILE A N 1
ATOM 1169 C CA . ILE A 1 156 ? 21.171 7.479 -6.815 1.00 68.19 156 ILE A CA 1
ATOM 1170 C C . ILE A 1 156 ? 20.907 8.368 -5.595 1.00 68.19 156 ILE A C 1
ATOM 1172 O O . ILE A 1 156 ? 20.871 7.847 -4.475 1.00 68.19 156 ILE A O 1
ATOM 1176 N N . PRO A 1 157 ? 20.726 9.687 -5.784 1.00 66.94 157 PRO A N 1
ATOM 1177 C CA . PRO A 1 157 ? 20.417 10.579 -4.680 1.00 66.94 157 PRO A CA 1
ATOM 1178 C C . PRO A 1 157 ? 19.041 10.233 -4.109 1.00 66.94 157 PRO A C 1
ATOM 1180 O O . PRO A 1 157 ? 18.072 10.055 -4.849 1.00 66.94 157 PRO A O 1
ATOM 1183 N N . LEU A 1 158 ? 18.965 10.130 -2.785 1.00 70.75 158 LEU A N 1
ATOM 1184 C CA . LEU A 1 158 ? 17.701 9.957 -2.085 1.00 70.75 158 LEU A CA 1
ATOM 1185 C C . LEU A 1 158 ? 17.008 11.318 -1.903 1.00 70.75 158 LEU A C 1
ATOM 1187 O O . LEU A 1 158 ? 17.690 12.345 -1.797 1.00 70.75 158 LEU A O 1
ATOM 1191 N N . PRO A 1 159 ? 15.665 11.346 -1.861 1.00 69.38 159 PRO A N 1
ATOM 1192 C CA . PRO A 1 159 ? 14.926 12.544 -1.495 1.00 69.38 159 PRO A CA 1
ATOM 1193 C C . PRO A 1 159 ? 15.407 13.042 -0.134 1.00 69.38 159 PRO A C 1
ATOM 1195 O O . PRO A 1 159 ? 15.495 12.263 0.814 1.00 69.38 159 PRO A O 1
ATOM 1198 N N . HIS A 1 160 ? 15.712 14.332 -0.032 1.00 65.88 160 HIS A N 1
ATOM 1199 C CA . HIS A 1 160 ? 15.918 14.951 1.271 1.00 65.88 160 HIS A CA 1
ATOM 1200 C C . HIS A 1 160 ? 14.535 15.224 1.852 1.00 65.88 160 HIS A C 1
ATOM 1202 O O . HIS A 1 160 ? 13.697 15.828 1.183 1.00 65.88 160 HIS A O 1
ATOM 1208 N N . ALA A 1 161 ? 14.263 14.733 3.058 1.00 58.16 161 ALA A N 1
ATOM 1209 C CA . ALA A 1 161 ? 13.023 15.082 3.728 1.00 58.16 161 ALA A CA 1
ATOM 1210 C C . ALA A 1 161 ? 13.202 16.442 4.409 1.00 58.16 161 ALA A C 1
ATOM 1212 O O . ALA A 1 161 ? 14.070 16.593 5.269 1.00 58.16 161 ALA A O 1
ATOM 1213 N N . ASP A 1 162 ? 12.332 17.403 4.095 1.00 55.88 162 ASP A N 1
ATOM 1214 C CA . ASP A 1 162 ? 12.284 18.709 4.776 1.00 55.88 162 ASP A CA 1
ATOM 1215 C C . ASP A 1 162 ? 12.059 18.574 6.299 1.00 55.88 162 ASP A C 1
ATOM 1217 O O . ASP A 1 162 ? 12.309 19.500 7.066 1.00 55.88 162 ASP A O 1
ATOM 1221 N N . SER A 1 163 ? 11.619 17.395 6.754 1.00 56.34 163 SER A N 1
ATOM 1222 C CA . SER A 1 163 ? 11.377 17.042 8.153 1.00 56.34 163 SER A CA 1
ATOM 1223 C C . SER A 1 163 ? 12.630 16.629 8.942 1.00 56.34 163 SER A C 1
ATOM 1225 O O . SER A 1 163 ? 12.493 16.183 10.078 1.00 56.34 163 SER A O 1
ATOM 1227 N N . GLY A 1 164 ? 13.832 16.702 8.355 1.00 59.44 164 GLY A N 1
ATOM 1228 C CA . GLY A 1 164 ? 15.084 16.297 9.014 1.00 59.44 164 GLY A CA 1
ATOM 1229 C C . GLY A 1 164 ? 15.241 14.783 9.218 1.00 59.44 164 GLY A C 1
ATOM 1230 O O . GLY A 1 164 ? 16.085 14.359 10.001 1.00 59.44 164 GLY A O 1
ATOM 1231 N N . MET A 1 165 ? 14.420 13.975 8.537 1.00 68.00 165 MET A N 1
ATOM 1232 C CA . MET A 1 165 ? 14.452 12.511 8.605 1.00 68.00 165 MET A CA 1
ATOM 1233 C C . MET A 1 165 ? 14.954 11.945 7.282 1.00 68.00 165 MET A C 1
ATOM 1235 O O . MET A 1 165 ? 14.208 11.887 6.302 1.00 68.00 165 MET A O 1
ATOM 1239 N N . ASP A 1 166 ? 16.213 11.524 7.253 1.00 80.94 166 ASP A N 1
ATOM 1240 C CA . ASP A 1 166 ? 16.835 11.026 6.031 1.00 80.94 166 ASP A CA 1
ATOM 1241 C C . ASP A 1 166 ? 16.242 9.684 5.589 1.00 80.94 166 ASP A C 1
ATOM 1243 O O . ASP A 1 166 ? 15.763 8.871 6.385 1.00 80.94 166 ASP A O 1
ATOM 1247 N N . TRP A 1 167 ? 16.284 9.438 4.283 1.00 83.38 167 TRP A N 1
ATOM 1248 C CA . TRP A 1 167 ? 15.938 8.145 3.710 1.00 83.38 167 TRP A CA 1
ATOM 1249 C C . TRP A 1 167 ? 17.181 7.270 3.587 1.00 83.38 167 TRP A C 1
ATOM 1251 O O . TRP A 1 167 ? 18.293 7.756 3.384 1.00 83.38 167 TRP A O 1
ATOM 1261 N N . PHE A 1 168 ? 16.988 5.957 3.643 1.00 85.69 168 PHE A N 1
ATOM 1262 C CA . PHE A 1 168 ? 18.015 4.982 3.304 1.00 85.69 168 PHE A CA 1
ATOM 1263 C C . PHE A 1 168 ? 17.427 3.848 2.472 1.00 85.69 168 PHE A C 1
ATOM 1265 O O . PHE A 1 168 ? 16.231 3.553 2.517 1.00 85.69 168 PHE A O 1
ATOM 1272 N N . TRP A 1 169 ? 18.277 3.197 1.688 1.00 84.31 169 TRP A N 1
ATOM 1273 C CA . TRP A 1 169 ? 17.854 2.052 0.898 1.00 84.31 169 TRP A CA 1
ATOM 1274 C C . TRP A 1 169 ? 17.705 0.800 1.760 1.00 84.31 169 TRP A C 1
ATOM 1276 O O . TRP A 1 169 ? 18.613 0.462 2.516 1.00 84.31 169 TRP A O 1
ATOM 1286 N N . LEU A 1 170 ? 16.592 0.088 1.592 1.00 86.19 170 LEU A N 1
ATOM 1287 C CA . LEU A 1 170 ? 16.291 -1.131 2.339 1.00 86.19 170 LEU A CA 1
ATOM 1288 C C . LEU A 1 170 ? 16.619 -2.404 1.549 1.00 86.19 170 LEU A C 1
ATOM 1290 O O . LEU A 1 170 ? 17.076 -3.385 2.127 1.00 86.19 170 LEU A O 1
ATOM 1294 N N . SER A 1 171 ? 16.388 -2.396 0.235 1.00 82.12 171 SER A N 1
ATOM 1295 C CA . SER A 1 171 ? 16.576 -3.568 -0.630 1.00 82.12 171 SER A CA 1
ATOM 1296 C C . SER A 1 171 ? 17.566 -3.295 -1.756 1.00 82.12 171 SER A C 1
ATOM 1298 O O . SER A 1 171 ? 17.857 -2.142 -2.063 1.00 82.12 171 SER A O 1
ATOM 1300 N N . ASP A 1 172 ? 18.035 -4.338 -2.434 1.00 80.50 172 ASP A N 1
ATOM 1301 C CA . ASP A 1 172 ? 18.641 -4.237 -3.765 1.00 80.50 172 ASP A CA 1
ATOM 1302 C C . ASP A 1 172 ? 17.584 -4.053 -4.864 1.00 80.50 172 ASP A C 1
ATOM 1304 O O . ASP A 1 172 ? 16.373 -4.094 -4.610 1.00 80.50 172 ASP A O 1
ATOM 1308 N N . TRP A 1 173 ? 18.062 -3.816 -6.087 1.00 75.88 173 TRP A N 1
ATOM 1309 C CA . TRP A 1 173 ? 17.248 -3.825 -7.296 1.00 75.88 173 TRP A CA 1
ATOM 1310 C C . TRP A 1 173 ? 16.620 -5.197 -7.543 1.00 75.88 173 TRP A C 1
ATOM 1312 O O . TRP A 1 173 ? 17.328 -6.197 -7.640 1.00 75.88 173 TRP A O 1
ATOM 1322 N N . ALA A 1 174 ? 15.301 -5.229 -7.722 1.00 77.94 174 ALA A N 1
ATOM 1323 C CA . ALA A 1 174 ? 14.570 -6.426 -8.121 1.00 77.94 174 ALA A CA 1
ATOM 1324 C C . ALA A 1 174 ? 13.740 -6.150 -9.384 1.00 77.94 174 ALA A C 1
ATOM 1326 O O . ALA A 1 174 ? 13.198 -5.052 -9.528 1.00 77.94 174 ALA A O 1
ATOM 1327 N N . PRO A 1 175 ? 13.622 -7.104 -10.323 1.00 75.62 175 PRO A N 1
ATOM 1328 C CA . PRO A 1 175 ? 12.711 -6.943 -11.446 1.00 75.62 175 PRO A CA 1
ATOM 1329 C C . PRO A 1 175 ? 11.267 -6.926 -10.936 1.00 75.62 175 PRO A C 1
ATOM 1331 O O . PRO A 1 175 ? 10.891 -7.715 -10.068 1.00 75.62 175 PRO A O 1
ATOM 1334 N N . PHE A 1 176 ? 10.435 -6.057 -11.503 1.00 75.81 176 PHE A N 1
ATOM 1335 C CA . PHE A 1 176 ? 8.999 -6.088 -11.266 1.00 75.81 176 PHE A CA 1
ATOM 1336 C C . PHE A 1 176 ? 8.411 -7.332 -11.940 1.00 75.81 176 PHE A C 1
ATOM 1338 O O . PHE A 1 176 ? 8.213 -7.387 -13.157 1.00 75.81 176 PHE A O 1
ATOM 1345 N N . VAL A 1 177 ? 8.144 -8.355 -11.136 1.00 74.06 177 VAL A N 1
ATOM 1346 C CA . VAL A 1 177 ? 7.481 -9.582 -11.574 1.00 74.06 177 VAL A CA 1
ATOM 1347 C C . VAL A 1 177 ? 6.082 -9.586 -10.986 1.00 74.06 177 VAL A C 1
ATOM 1349 O O . VAL A 1 177 ? 5.924 -9.584 -9.766 1.00 74.06 177 VAL A O 1
ATOM 1352 N N . GLY A 1 178 ? 5.052 -9.579 -11.831 1.00 67.81 178 GLY A N 1
ATOM 1353 C CA . GLY A 1 178 ? 3.693 -9.666 -11.316 1.00 67.81 178 GLY A CA 1
ATOM 1354 C C . GLY A 1 178 ? 2.601 -9.184 -12.250 1.00 67.81 178 GLY A C 1
ATOM 1355 O O . GLY A 1 178 ? 2.765 -9.052 -13.463 1.00 67.81 178 GLY A O 1
ATOM 1356 N N . CYS A 1 179 ? 1.445 -8.960 -11.639 1.00 58.03 179 CYS A N 1
ATOM 1357 C CA . CYS A 1 179 ? 0.223 -8.527 -12.291 1.00 58.03 179 CYS A CA 1
ATOM 1358 C C . CYS A 1 179 ? -0.022 -7.048 -11.982 1.00 58.03 179 CYS A C 1
ATOM 1360 O O . CYS A 1 179 ? 0.284 -6.571 -10.889 1.00 58.03 179 CYS A O 1
ATOM 1362 N N . ARG A 1 180 ? -0.587 -6.313 -12.933 1.00 59.34 180 ARG A N 1
ATOM 1363 C CA . ARG A 1 180 ? -1.031 -4.933 -12.750 1.00 59.34 180 ARG A CA 1
ATOM 1364 C C . ARG A 1 180 ? -2.540 -4.988 -12.927 1.00 59.34 180 ARG A C 1
ATOM 1366 O O . ARG A 1 180 ? -2.979 -5.476 -13.966 1.00 59.34 180 ARG A O 1
ATOM 1373 N N . PRO A 1 181 ? -3.339 -4.591 -11.930 1.00 49.78 181 PRO A N 1
ATOM 1374 C CA . PRO A 1 181 ? -4.776 -4.675 -12.048 1.00 49.78 181 PRO A CA 1
ATOM 1375 C C . PRO A 1 181 ? -5.240 -3.450 -12.832 1.00 49.78 181 PRO A C 1
ATOM 1377 O O . PRO A 1 181 ? -5.801 -2.511 -12.282 1.00 49.78 181 PRO A O 1
ATOM 1380 N N . GLU A 1 182 ? -4.993 -3.447 -14.140 1.00 49.78 182 GLU A N 1
ATOM 1381 C CA . GLU A 1 182 ? -6.010 -2.874 -15.008 1.00 49.78 182 GLU A CA 1
ATOM 1382 C C . GLU A 1 182 ? -7.190 -3.831 -14.907 1.00 49.78 182 GLU A C 1
ATOM 1384 O O . GLU A 1 182 ? -7.053 -5.032 -15.141 1.00 49.78 182 GLU A O 1
ATOM 1389 N N . VAL A 1 183 ? -8.311 -3.308 -14.418 1.00 42.62 183 VAL A N 1
ATOM 1390 C CA . VAL A 1 183 ? -9.558 -4.047 -14.256 1.00 42.62 183 VAL A CA 1
ATOM 1391 C C . VAL A 1 183 ? -9.963 -4.559 -15.635 1.00 42.62 183 VAL A C 1
ATOM 1393 O O . VAL A 1 183 ? -10.621 -3.862 -16.403 1.00 42.62 183 VAL A O 1
ATOM 1396 N N . VAL A 1 184 ? -9.553 -5.781 -15.967 1.00 42.75 184 VAL A N 1
ATOM 1397 C CA . VAL A 1 184 ? -10.216 -6.540 -17.016 1.00 42.75 184 VAL A CA 1
ATOM 1398 C C . VAL A 1 184 ? -11.635 -6.734 -16.507 1.00 42.75 184 VAL A C 1
ATOM 1400 O O . VAL A 1 184 ? -11.840 -7.169 -15.373 1.00 42.75 184 VAL A O 1
ATOM 1403 N N . SER A 1 185 ? -12.609 -6.364 -17.330 1.00 44.09 185 SER A N 1
ATOM 1404 C CA . SER A 1 185 ? -14.040 -6.337 -17.008 1.00 44.09 185 SER A CA 1
ATOM 1405 C C . SER A 1 185 ? -14.587 -7.671 -16.467 1.00 44.09 185 SER A C 1
ATOM 1407 O O . SER A 1 185 ? -15.656 -7.685 -15.871 1.00 44.09 185 SER A O 1
ATOM 1409 N N . ASP A 1 186 ? -13.827 -8.758 -16.630 1.00 49.41 186 ASP A N 1
ATOM 1410 C CA . ASP A 1 186 ? -14.128 -10.129 -16.205 1.00 49.41 186 ASP A CA 1
ATOM 1411 C C . ASP A 1 186 ? -13.489 -10.554 -14.866 1.00 49.41 186 ASP A C 1
ATOM 1413 O O . ASP A 1 186 ? -13.577 -11.716 -14.474 1.00 49.41 186 ASP A O 1
ATOM 1417 N N . GLY A 1 187 ? -12.802 -9.659 -14.147 1.00 46.16 187 GLY A N 1
ATOM 1418 C CA . GLY A 1 187 ? -12.209 -9.987 -12.841 1.00 46.16 187 GLY A CA 1
ATOM 1419 C C . GLY A 1 187 ? -10.983 -10.912 -12.899 1.00 46.16 187 GLY A C 1
ATOM 1420 O O . GLY A 1 187 ? -10.475 -11.322 -11.855 1.00 46.16 187 GLY A O 1
ATOM 1421 N N . SER A 1 188 ? -10.465 -11.223 -14.094 1.00 48.25 188 SER A N 1
ATOM 1422 C CA . SER A 1 188 ? -9.208 -11.961 -14.241 1.00 48.25 188 SER A CA 1
ATOM 1423 C C . SER A 1 188 ? -8.011 -11.049 -13.970 1.00 48.25 188 SER A C 1
ATOM 1425 O O . SER A 1 188 ? -7.894 -9.973 -14.561 1.00 48.25 188 SER A O 1
ATOM 1427 N N . VAL A 1 189 ? -7.082 -11.506 -13.133 1.00 54.62 189 VAL A N 1
ATOM 1428 C CA . VAL A 1 189 ? -5.805 -10.830 -12.899 1.00 54.62 189 VAL A CA 1
ATOM 1429 C C . VAL A 1 189 ? -4.924 -11.014 -14.139 1.00 54.62 189 VAL A C 1
ATOM 1431 O O . VAL A 1 189 ? -4.324 -12.071 -14.333 1.00 54.62 189 VAL A O 1
ATOM 1434 N N . ALA A 1 190 ? -4.861 -9.999 -15.003 1.00 60.19 190 ALA A N 1
ATOM 1435 C CA . ALA A 1 190 ? -3.976 -10.027 -16.160 1.00 60.19 190 ALA A CA 1
ATOM 1436 C C . ALA A 1 190 ? -2.514 -9.971 -15.695 1.00 60.19 190 ALA A C 1
ATOM 1438 O O . ALA A 1 190 ? -2.076 -9.027 -15.027 1.00 60.19 190 ALA A O 1
ATOM 1439 N N . GLN A 1 191 ? -1.752 -11.006 -16.044 1.00 69.50 191 GLN A N 1
ATOM 1440 C CA . GLN A 1 191 ? -0.312 -11.018 -15.840 1.00 69.50 191 GLN A CA 1
ATOM 1441 C C . GLN A 1 191 ? 0.306 -9.848 -16.615 1.00 69.50 191 GLN A C 1
ATOM 1443 O O . GLN A 1 191 ? 0.040 -9.675 -17.801 1.00 69.50 191 GLN A O 1
ATOM 1448 N N . HIS A 1 192 ? 1.102 -9.019 -15.941 1.00 73.44 192 HIS A N 1
ATOM 1449 C CA . HIS A 1 192 ? 1.637 -7.790 -16.531 1.00 73.44 192 HIS A CA 1
ATOM 1450 C C . HIS A 1 192 ? 3.026 -7.997 -17.122 1.00 73.44 192 HIS A C 1
ATOM 1452 O O . HIS A 1 192 ? 3.367 -7.362 -18.116 1.00 73.44 192 HIS A O 1
ATOM 1458 N N . THR A 1 193 ? 3.812 -8.898 -16.531 1.00 78.25 193 THR A N 1
ATOM 1459 C CA . THR A 1 193 ? 5.165 -9.240 -16.973 1.00 78.25 193 THR A CA 1
ATOM 1460 C C . THR A 1 193 ? 5.369 -10.750 -17.074 1.00 78.25 193 THR A C 1
ATOM 1462 O O . THR A 1 193 ? 4.679 -11.532 -16.415 1.00 78.25 193 THR A O 1
ATOM 1465 N N . ASP A 1 194 ? 6.332 -11.179 -17.890 1.00 80.69 194 ASP A N 1
ATOM 1466 C CA . ASP A 1 194 ? 6.771 -12.575 -17.911 1.00 80.69 194 ASP A CA 1
ATOM 1467 C C . ASP A 1 194 ? 7.431 -12.986 -16.577 1.00 80.69 194 ASP A C 1
ATOM 1469 O O . ASP A 1 194 ? 7.601 -12.188 -15.653 1.00 80.69 194 ASP A O 1
ATOM 1473 N N . ARG A 1 195 ? 7.849 -14.253 -16.464 1.00 80.38 195 ARG A N 1
ATOM 1474 C CA . ARG A 1 195 ? 8.517 -14.777 -15.253 1.00 80.38 195 ARG A CA 1
ATOM 1475 C C . ARG A 1 195 ? 9.804 -14.029 -14.878 1.00 80.38 195 ARG A C 1
ATOM 1477 O O . ARG A 1 195 ? 10.258 -14.141 -13.747 1.00 80.38 195 ARG A O 1
ATOM 1484 N N . ASN A 1 196 ? 10.381 -13.289 -15.820 1.00 77.75 196 ASN A N 1
ATOM 1485 C CA . ASN A 1 196 ? 11.614 -12.532 -15.677 1.00 77.75 196 ASN A CA 1
ATOM 1486 C C . ASN A 1 196 ? 11.361 -11.011 -15.660 1.00 77.75 196 ASN A C 1
ATOM 1488 O O . ASN A 1 196 ? 12.316 -10.242 -15.795 1.00 77.75 196 ASN A O 1
ATOM 1492 N N . GLY A 1 197 ? 10.110 -10.556 -15.543 1.00 77.31 197 GLY A N 1
ATOM 1493 C CA . GLY A 1 197 ? 9.765 -9.137 -15.464 1.00 77.31 197 GLY A CA 1
ATOM 1494 C C . GLY A 1 197 ? 9.734 -8.390 -16.803 1.00 77.31 197 GLY A C 1
ATOM 1495 O O . GLY A 1 197 ? 9.685 -7.160 -16.799 1.00 77.31 197 GLY A O 1
ATOM 1496 N N . TRP A 1 198 ? 9.788 -9.080 -17.948 1.00 82.88 198 TRP A N 1
ATOM 1497 C CA . TRP A 1 198 ? 9.701 -8.431 -19.261 1.00 82.88 198 TRP A CA 1
ATOM 1498 C C . TRP A 1 198 ? 8.263 -8.206 -19.717 1.00 82.88 198 TRP A C 1
ATOM 1500 O O . TRP A 1 198 ? 7.361 -8.993 -19.433 1.00 82.88 198 TRP A O 1
ATOM 1510 N N . GLN A 1 199 ? 8.096 -7.158 -20.514 1.00 83.19 199 GLN A N 1
ATOM 1511 C CA . GLN A 1 199 ? 6.911 -6.872 -21.310 1.00 83.19 199 GLN A CA 1
ATOM 1512 C C . GLN A 1 199 ? 7.309 -6.685 -22.761 1.00 83.19 199 GLN A C 1
ATOM 1514 O O . GLN A 1 199 ? 8.392 -6.165 -23.036 1.00 83.19 199 GLN A O 1
ATOM 1519 N N . TYR A 1 200 ? 6.412 -7.037 -23.670 1.00 84.25 200 TYR A N 1
ATOM 1520 C CA . TYR A 1 200 ? 6.671 -7.054 -25.103 1.00 84.25 200 TYR A CA 1
ATOM 1521 C C . TYR A 1 200 ? 5.631 -6.215 -25.844 1.00 84.25 200 TYR A C 1
ATOM 1523 O O . TYR A 1 200 ? 4.449 -6.290 -25.526 1.00 84.25 200 TYR A O 1
ATOM 1531 N N . SER A 1 201 ? 6.052 -5.437 -26.838 1.00 84.00 201 SER A N 1
ATOM 1532 C CA . SER A 1 201 ? 5.152 -4.725 -27.752 1.00 84.00 201 SER A CA 1
ATOM 1533 C C . SER A 1 201 ? 5.650 -4.868 -29.183 1.00 84.00 201 SER A C 1
ATOM 1535 O O . SER A 1 201 ? 6.821 -4.625 -29.460 1.00 84.00 201 SER A O 1
ATOM 1537 N N . CYS A 1 202 ? 4.756 -5.205 -30.111 1.00 81.69 202 CYS A N 1
ATOM 1538 C CA . CYS A 1 202 ? 5.052 -5.210 -31.549 1.00 81.69 202 CYS A CA 1
ATOM 1539 C C . CYS A 1 202 ? 4.696 -3.891 -32.243 1.00 81.69 202 CYS A C 1
ATOM 1541 O O . CYS A 1 202 ? 4.838 -3.764 -33.453 1.00 81.69 202 CYS A O 1
ATOM 1543 N N . HIS A 1 203 ? 4.239 -2.899 -31.479 1.00 78.00 203 HIS A N 1
ATOM 1544 C CA . HIS A 1 203 ? 3.888 -1.572 -31.980 1.00 78.00 203 HIS A CA 1
ATOM 1545 C C . HIS A 1 203 ? 4.920 -0.504 -31.558 1.00 78.00 203 HIS A C 1
ATOM 1547 O O . HIS A 1 203 ? 4.655 0.695 -31.666 1.00 78.00 203 HIS A O 1
ATOM 1553 N N . GLY A 1 204 ? 6.095 -0.928 -31.068 1.00 74.56 204 GLY A N 1
ATOM 1554 C CA . GLY A 1 204 ? 7.207 -0.063 -30.655 1.00 74.56 204 GLY A CA 1
ATOM 1555 C C . GLY A 1 204 ? 7.198 0.353 -29.175 1.00 74.56 204 GLY A C 1
ATOM 1556 O O . GLY A 1 204 ? 6.355 -0.062 -28.386 1.00 74.56 204 GLY A O 1
ATOM 1557 N N . PHE A 1 205 ? 8.170 1.179 -28.765 1.00 72.38 205 PHE A N 1
ATOM 1558 C CA . PHE A 1 205 ? 8.319 1.596 -27.357 1.00 72.38 205 PHE A CA 1
ATOM 1559 C C . PHE A 1 205 ? 7.251 2.592 -26.882 1.00 72.38 205 PHE A C 1
ATOM 1561 O O . PHE A 1 205 ? 7.011 2.705 -25.682 1.00 72.38 205 PHE A O 1
ATOM 1568 N N . ASN A 1 206 ? 6.605 3.296 -27.814 1.00 73.06 206 ASN A N 1
ATOM 1569 C CA . ASN A 1 206 ? 5.574 4.298 -27.525 1.00 73.06 206 ASN A CA 1
ATOM 1570 C C . ASN A 1 206 ? 4.157 3.711 -27.482 1.00 73.06 206 ASN A C 1
ATOM 1572 O O . ASN A 1 206 ? 3.183 4.457 -27.417 1.00 73.06 206 ASN A O 1
ATOM 1576 N N . SER A 1 207 ? 4.015 2.387 -27.566 1.00 75.38 207 SER A N 1
ATOM 1577 C CA . SER A 1 207 ? 2.698 1.763 -27.503 1.00 75.38 207 SER A CA 1
ATOM 1578 C C . SER A 1 207 ? 2.045 2.012 -26.141 1.00 75.38 207 SER A C 1
ATOM 1580 O O . SER A 1 207 ? 2.750 1.981 -25.122 1.00 75.38 207 SER A O 1
ATOM 1582 N N . PRO A 1 208 ? 0.717 2.237 -26.104 1.00 77.31 208 PRO A N 1
ATOM 1583 C CA . PRO A 1 208 ? -0.006 2.413 -24.849 1.00 77.31 208 PRO A CA 1
ATOM 1584 C C . PRO A 1 208 ? 0.161 1.178 -23.963 1.00 77.31 208 PRO A C 1
ATOM 1586 O O . PRO A 1 208 ? 0.396 0.085 -24.470 1.00 77.31 208 PRO A O 1
ATOM 1589 N N . GLU A 1 209 ? 0.022 1.342 -22.646 1.00 72.50 209 GLU A N 1
ATOM 1590 C CA . GLU A 1 209 ? 0.232 0.272 -21.657 1.00 72.50 209 GLU A CA 1
ATOM 1591 C C . GLU A 1 209 ? -0.553 -1.010 -21.985 1.00 72.50 209 GLU A C 1
ATOM 1593 O O . GLU A 1 209 ? -0.016 -2.108 -21.878 1.00 72.50 209 GLU A O 1
ATOM 1598 N N . THR A 1 210 ? -1.773 -0.852 -22.501 1.00 77.31 210 THR A N 1
ATOM 1599 C CA . THR A 1 210 ? -2.684 -1.928 -22.916 1.00 77.31 210 THR A CA 1
ATOM 1600 C C . THR A 1 210 ? -2.184 -2.754 -24.106 1.00 77.31 210 THR A C 1
ATOM 1602 O O . THR A 1 210 ? -2.688 -3.845 -24.350 1.00 77.31 210 THR A O 1
ATOM 1605 N N . ALA A 1 211 ? -1.230 -2.235 -24.882 1.00 79.44 211 ALA A N 1
ATOM 1606 C CA . ALA A 1 211 ? -0.639 -2.914 -26.036 1.00 79.44 211 ALA A CA 1
ATOM 1607 C C . ALA A 1 211 ? 0.608 -3.741 -25.671 1.00 79.44 211 ALA A C 1
ATOM 1609 O O . ALA A 1 211 ? 1.191 -4.383 -26.546 1.00 79.44 211 ALA A O 1
ATOM 1610 N N . TRP A 1 212 ? 1.029 -3.722 -24.401 1.00 82.31 212 TRP A N 1
ATOM 1611 C CA . TRP A 1 212 ? 2.144 -4.524 -23.910 1.00 82.31 212 TRP A CA 1
ATOM 1612 C C . TRP A 1 212 ? 1.655 -5.880 -23.401 1.00 82.31 212 TRP A C 1
ATOM 1614 O O . TRP A 1 212 ? 0.725 -5.965 -22.604 1.00 82.31 212 TRP A O 1
ATOM 1624 N N . ALA A 1 213 ? 2.319 -6.949 -23.834 1.00 83.38 213 ALA A N 1
ATOM 1625 C CA . ALA A 1 213 ? 2.001 -8.320 -23.464 1.00 83.38 213 ALA A CA 1
ATOM 1626 C C . ALA A 1 213 ? 3.042 -8.907 -22.491 1.00 83.38 213 ALA A C 1
ATOM 1628 O O . ALA A 1 213 ? 4.231 -8.585 -22.589 1.00 83.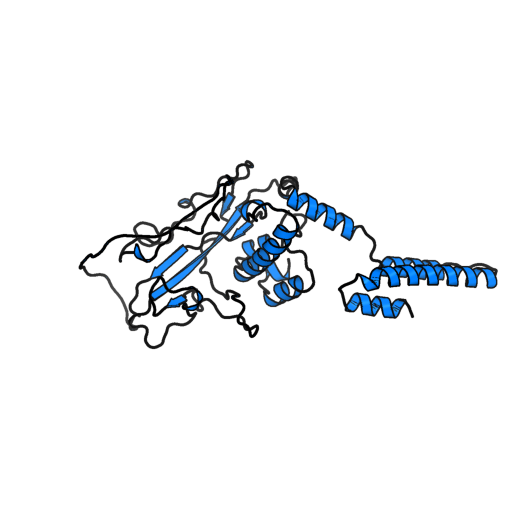38 213 ALA A O 1
ATOM 1629 N N . PRO A 1 214 ? 2.635 -9.825 -21.592 1.00 84.62 214 PRO A N 1
ATOM 1630 C CA . PRO A 1 214 ? 3.530 -10.527 -20.669 1.00 84.62 214 PRO A CA 1
ATOM 1631 C C . PRO A 1 214 ? 4.222 -11.742 -21.311 1.00 84.62 214 PRO A C 1
ATOM 1633 O O . PRO A 1 214 ? 4.845 -12.537 -20.615 1.00 84.62 214 PRO A O 1
ATOM 1636 N N . TYR A 1 215 ? 4.078 -11.945 -22.619 1.00 84.56 215 TYR A N 1
ATOM 1637 C CA . TYR A 1 215 ? 4.694 -13.047 -23.349 1.00 84.56 215 TYR A CA 1
ATOM 1638 C C . TYR A 1 215 ? 5.340 -12.536 -24.628 1.00 84.56 215 TYR A C 1
ATOM 1640 O O . TYR A 1 215 ? 4.841 -11.609 -25.267 1.00 84.56 215 TYR A O 1
ATOM 1648 N N . ALA A 1 216 ? 6.455 -13.165 -24.999 1.00 79.56 216 ALA A N 1
ATOM 1649 C CA . ALA A 1 216 ? 7.095 -12.897 -26.272 1.00 79.56 216 ALA A CA 1
ATOM 1650 C C . ALA A 1 216 ? 6.150 -13.344 -27.408 1.00 79.56 216 ALA A C 1
ATOM 1652 O O . ALA A 1 216 ? 5.715 -14.500 -27.414 1.00 79.56 216 ALA A O 1
ATOM 1653 N N . PRO A 1 217 ? 5.815 -12.456 -28.355 1.00 77.38 217 PRO A N 1
ATOM 1654 C CA . PRO A 1 217 ? 5.056 -12.823 -29.541 1.00 77.38 217 PRO A CA 1
ATOM 1655 C C . PRO A 1 217 ? 5.809 -13.884 -30.346 1.00 77.38 217 PRO A C 1
ATOM 1657 O O . PRO A 1 217 ? 7.037 -13.873 -30.404 1.00 77.38 217 PRO A O 1
ATOM 1660 N N . SER A 1 218 ? 5.082 -14.794 -30.994 1.00 72.69 218 SER A N 1
ATOM 1661 C CA . SER A 1 218 ? 5.698 -15.855 -31.802 1.00 72.69 218 SER A CA 1
ATOM 1662 C C . SER A 1 218 ? 6.472 -15.315 -33.012 1.00 72.69 218 SER A C 1
ATOM 1664 O O . SER A 1 218 ? 7.413 -15.964 -33.456 1.00 72.69 218 SER A O 1
ATOM 1666 N N . ASP A 1 219 ? 6.112 -14.124 -33.500 1.00 66.81 219 ASP A N 1
ATOM 1667 C CA . ASP A 1 219 ? 6.729 -13.452 -34.649 1.00 66.81 219 ASP A CA 1
ATOM 1668 C C . ASP A 1 219 ? 7.479 -12.181 -34.203 1.00 66.81 219 ASP A C 1
ATOM 1670 O O . ASP A 1 219 ? 7.172 -11.051 -34.577 1.00 66.81 219 ASP A O 1
ATOM 1674 N N . ALA A 1 220 ? 8.433 -12.357 -33.285 1.00 60.81 220 ALA A N 1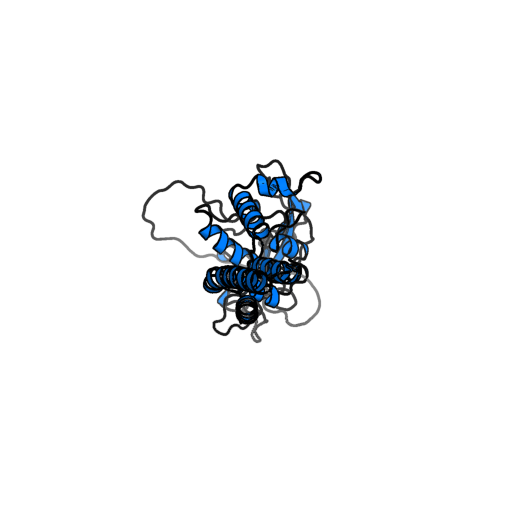
ATOM 1675 C CA . ALA A 1 220 ? 9.099 -11.270 -32.560 1.00 60.81 220 ALA A CA 1
ATOM 1676 C C . ALA A 1 220 ? 10.146 -10.477 -33.375 1.00 60.81 220 ALA A C 1
ATOM 1678 O O . ALA A 1 220 ? 10.992 -9.796 -32.789 1.00 60.81 220 ALA A O 1
ATOM 1679 N N . ALA A 1 221 ? 10.122 -10.562 -34.708 1.00 62.62 221 ALA A N 1
ATOM 1680 C CA . ALA A 1 221 ? 11.124 -9.936 -35.572 1.00 62.62 221 ALA A CA 1
ATOM 1681 C C . ALA A 1 221 ? 11.175 -8.402 -35.419 1.00 62.62 221 ALA A C 1
ATOM 1683 O O . ALA A 1 221 ? 12.268 -7.839 -35.452 1.00 62.62 221 ALA A O 1
ATOM 1684 N N . ASP A 1 222 ? 10.031 -7.759 -35.155 1.00 71.62 222 ASP A N 1
ATOM 1685 C CA . ASP A 1 222 ? 9.903 -6.297 -35.018 1.00 71.62 222 ASP A CA 1
ATOM 1686 C C . ASP A 1 222 ? 9.358 -5.851 -33.648 1.00 71.62 222 ASP A C 1
ATOM 1688 O O . ASP A 1 222 ? 8.903 -4.718 -33.476 1.00 71.62 222 ASP A O 1
ATOM 1692 N N . CYS A 1 223 ? 9.398 -6.732 -32.646 1.00 76.94 223 CYS A N 1
ATOM 1693 C CA . CYS A 1 223 ? 8.851 -6.426 -31.329 1.00 76.94 223 CYS A CA 1
ATOM 1694 C C . CYS A 1 223 ? 9.941 -5.912 -30.382 1.00 76.94 223 CYS A C 1
ATOM 1696 O O . CYS A 1 223 ? 11.067 -6.404 -30.349 1.00 76.94 223 CYS A O 1
ATOM 1698 N N . VAL A 1 224 ? 9.591 -4.905 -29.589 1.00 78.56 224 VAL A N 1
ATOM 1699 C CA . VAL A 1 224 ? 10.438 -4.346 -28.538 1.00 78.56 224 VAL A CA 1
ATOM 1700 C C . VAL A 1 224 ? 10.078 -4.963 -27.199 1.00 78.56 224 VAL A C 1
ATOM 1702 O O . VAL A 1 224 ? 8.948 -5.413 -26.989 1.00 78.56 224 VAL A O 1
ATOM 1705 N N . ARG A 1 225 ? 11.023 -4.942 -26.258 1.00 79.50 225 ARG A N 1
ATOM 1706 C CA . ARG A 1 225 ? 10.757 -5.350 -24.881 1.00 79.50 225 ARG A CA 1
ATOM 1707 C C . ARG A 1 225 ? 11.242 -4.315 -23.879 1.00 79.50 225 ARG A C 1
ATOM 1709 O O . ARG A 1 225 ? 12.224 -3.612 -24.117 1.00 79.50 225 ARG A O 1
ATOM 1716 N N . ARG A 1 226 ? 10.571 -4.262 -22.734 1.00 76.19 226 ARG A N 1
ATOM 1717 C CA . ARG A 1 226 ? 10.969 -3.436 -21.593 1.00 76.19 226 ARG A CA 1
ATOM 1718 C C . ARG A 1 226 ? 10.848 -4.215 -20.296 1.00 76.19 226 ARG A C 1
ATOM 1720 O O . ARG A 1 226 ? 10.013 -5.110 -20.190 1.00 76.19 226 ARG A O 1
ATOM 1727 N N . ARG A 1 227 ? 11.654 -3.850 -19.309 1.00 74.75 227 ARG A N 1
ATOM 1728 C CA . ARG A 1 227 ? 11.576 -4.377 -17.945 1.00 74.75 227 ARG A CA 1
ATOM 1729 C C . ARG A 1 227 ? 11.522 -3.216 -16.973 1.00 74.75 227 ARG A C 1
ATOM 1731 O O . ARG A 1 227 ? 12.232 -2.235 -17.168 1.00 74.75 227 ARG A O 1
ATOM 1738 N N . GLN A 1 228 ? 10.675 -3.340 -15.959 1.00 75.50 228 GLN A N 1
ATOM 1739 C CA . GLN A 1 228 ? 10.635 -2.416 -14.834 1.00 75.50 228 GLN A CA 1
ATOM 1740 C C . GLN A 1 228 ? 11.447 -2.996 -13.682 1.00 75.50 228 GLN A C 1
ATOM 1742 O O . GLN A 1 228 ? 11.358 -4.189 -13.390 1.00 75.50 228 GLN A O 1
ATOM 1747 N N . TRP A 1 229 ? 12.228 -2.147 -13.034 1.00 74.00 229 TRP A N 1
ATOM 1748 C CA . TRP A 1 229 ? 12.948 -2.478 -11.812 1.00 74.00 229 TRP A CA 1
ATOM 1749 C C . TRP A 1 229 ? 12.271 -1.795 -10.629 1.00 74.00 229 TRP A C 1
ATOM 1751 O O . TRP A 1 229 ? 11.717 -0.715 -10.780 1.00 74.00 229 TRP A O 1
ATOM 1761 N N . VAL A 1 230 ? 12.273 -2.429 -9.464 1.00 76.75 230 VAL A N 1
ATOM 1762 C CA . VAL A 1 230 ? 11.717 -1.878 -8.228 1.00 76.75 230 VAL A CA 1
ATOM 1763 C C . VAL A 1 230 ? 12.702 -2.037 -7.089 1.00 76.75 230 VAL A C 1
ATOM 1765 O O . VAL A 1 230 ? 13.569 -2.917 -7.092 1.00 76.75 230 VAL A O 1
ATOM 1768 N N . ARG A 1 231 ? 12.558 -1.154 -6.106 1.00 79.38 231 ARG A N 1
ATOM 1769 C CA . ARG A 1 231 ? 13.424 -1.086 -4.942 1.00 79.38 231 ARG A CA 1
ATOM 1770 C C . ARG A 1 231 ? 12.700 -0.431 -3.777 1.00 79.38 231 ARG A C 1
ATOM 1772 O O . ARG A 1 231 ? 11.850 0.428 -3.998 1.00 79.38 231 ARG A O 1
ATOM 1779 N N . ALA A 1 232 ? 13.041 -0.840 -2.560 1.00 84.88 232 ALA A N 1
ATOM 1780 C CA . ALA A 1 232 ? 12.484 -0.276 -1.342 1.00 84.88 232 ALA A CA 1
ATOM 1781 C C . ALA A 1 232 ? 13.478 0.678 -0.669 1.00 84.88 232 ALA A C 1
ATOM 1783 O O . ALA A 1 232 ? 14.666 0.369 -0.518 1.00 84.88 232 ALA A O 1
ATOM 1784 N N . MET A 1 233 ? 12.971 1.823 -0.229 1.00 86.25 233 MET A N 1
ATOM 1785 C CA . MET A 1 233 ? 13.649 2.779 0.646 1.00 86.25 233 MET A CA 1
ATOM 1786 C C . MET A 1 233 ? 12.811 3.007 1.898 1.00 86.25 233 MET A C 1
ATOM 1788 O O . MET A 1 233 ? 11.585 2.943 1.841 1.00 86.25 233 MET A O 1
ATOM 1792 N N . LYS A 1 234 ? 13.466 3.273 3.026 1.00 87.19 234 LYS A N 1
ATOM 1793 C CA . LYS A 1 234 ? 12.821 3.518 4.316 1.00 87.19 234 LYS A CA 1
ATOM 1794 C C . LYS A 1 234 ? 13.299 4.844 4.895 1.00 87.19 234 LYS A C 1
ATOM 1796 O O . LYS A 1 234 ? 14.474 5.194 4.785 1.00 87.19 234 LYS A O 1
ATOM 1801 N N . ARG A 1 235 ? 12.374 5.596 5.475 1.00 85.94 235 ARG A N 1
ATOM 1802 C CA . ARG A 1 235 ? 12.644 6.821 6.219 1.00 85.94 235 ARG A CA 1
ATOM 1803 C C . ARG A 1 235 ? 13.212 6.446 7.580 1.00 85.94 235 ARG A C 1
ATOM 1805 O O . ARG A 1 235 ? 12.755 5.489 8.204 1.00 85.94 235 ARG A O 1
ATOM 1812 N N . GLN A 1 236 ? 14.206 7.188 8.045 1.00 84.19 236 GLN A N 1
ATOM 1813 C CA . GLN A 1 236 ? 14.669 7.066 9.419 1.00 84.19 236 GLN A CA 1
ATOM 1814 C C . GLN A 1 236 ? 13.564 7.544 10.359 1.00 84.19 236 GLN A C 1
ATOM 1816 O O . GLN A 1 236 ? 12.986 8.612 10.173 1.00 84.19 236 GLN A O 1
ATOM 1821 N N . VAL A 1 237 ? 13.245 6.715 11.345 1.00 81.88 237 VAL A N 1
ATOM 1822 C CA . VAL A 1 237 ? 12.210 6.984 12.338 1.00 81.88 237 VAL A CA 1
ATOM 1823 C C . VAL A 1 237 ? 12.876 6.909 13.718 1.00 81.88 237 VAL A C 1
ATOM 1825 O O . VAL A 1 237 ? 13.659 5.979 13.941 1.00 81.88 237 VAL A O 1
ATOM 1828 N N . PRO A 1 238 ? 12.626 7.865 14.632 1.00 80.31 238 PRO A N 1
ATOM 1829 C CA . PRO A 1 238 ? 13.184 7.806 15.978 1.00 80.31 238 PRO A CA 1
ATOM 1830 C C . PRO A 1 238 ? 12.692 6.556 16.717 1.00 80.31 238 PRO A C 1
ATOM 1832 O O . PRO A 1 238 ? 11.503 6.247 16.703 1.00 80.31 238 PRO A O 1
ATOM 1835 N N . LEU A 1 239 ? 13.614 5.832 17.365 1.00 78.50 239 LEU A N 1
ATOM 1836 C CA . LEU A 1 239 ? 13.281 4.604 18.099 1.00 78.50 239 LEU A CA 1
ATOM 1837 C C . LEU A 1 239 ? 12.376 4.865 19.308 1.00 78.50 239 LEU A C 1
ATOM 1839 O O . LEU A 1 239 ? 11.568 4.005 19.647 1.00 78.50 239 LEU A O 1
ATOM 1843 N N . ASP A 1 240 ? 12.529 6.025 19.946 1.00 83.00 240 ASP A N 1
ATOM 1844 C CA . ASP A 1 240 ? 11.820 6.352 21.186 1.00 83.00 240 ASP A CA 1
ATOM 1845 C C . ASP A 1 240 ? 10.336 6.659 20.945 1.00 83.00 240 ASP A C 1
ATOM 1847 O O . ASP A 1 240 ? 9.503 6.404 21.812 1.00 83.00 240 ASP A O 1
ATOM 1851 N N . ASP A 1 241 ? 10.002 7.179 19.761 1.00 81.38 241 ASP A N 1
ATOM 1852 C CA . ASP A 1 241 ? 8.627 7.447 19.345 1.00 81.38 241 ASP A CA 1
ATOM 1853 C C . ASP A 1 241 ? 8.476 7.272 17.826 1.00 81.38 241 ASP A C 1
ATOM 1855 O O . ASP A 1 241 ? 8.583 8.239 17.060 1.00 81.38 241 ASP A O 1
ATOM 1859 N N . PRO A 1 242 ? 8.191 6.045 17.360 1.00 77.81 242 PRO A N 1
ATOM 1860 C CA . PRO A 1 242 ? 7.982 5.814 15.943 1.00 77.81 242 PRO A CA 1
ATOM 1861 C C . PRO A 1 242 ? 6.729 6.512 15.405 1.00 77.81 242 PRO A C 1
ATOM 1863 O O . PRO A 1 242 ? 6.654 6.837 14.219 1.00 77.81 242 PRO A O 1
ATOM 1866 N N . THR A 1 243 ? 5.762 6.806 16.277 1.00 81.56 243 THR A N 1
ATOM 1867 C CA . THR A 1 243 ? 4.483 7.423 15.912 1.00 81.56 243 THR A CA 1
ATOM 1868 C C . THR A 1 243 ? 4.564 8.934 15.723 1.00 81.56 243 THR A C 1
ATOM 1870 O O . THR A 1 243 ? 3.661 9.510 15.113 1.00 81.56 243 THR A O 1
ATOM 1873 N N . ALA A 1 244 ? 5.672 9.573 16.116 1.00 80.25 244 ALA A N 1
ATOM 1874 C CA . ALA A 1 244 ? 5.924 10.997 15.887 1.00 80.25 244 ALA A CA 1
ATOM 1875 C C . ALA A 1 244 ? 5.735 11.406 14.414 1.00 80.25 244 ALA A C 1
ATOM 1877 O O . ALA A 1 244 ? 5.261 12.499 14.108 1.00 80.25 244 ALA A O 1
ATOM 1878 N N . VAL A 1 245 ? 6.059 10.501 13.488 1.00 74.75 245 VAL A N 1
ATOM 1879 C CA . VAL A 1 245 ? 5.906 10.707 12.042 1.00 74.75 245 VAL A CA 1
ATOM 1880 C C . VAL A 1 245 ? 4.434 10.801 11.626 1.00 74.75 245 VAL A C 1
ATOM 1882 O O . VAL A 1 245 ? 4.086 11.611 10.768 1.00 74.75 245 VAL A O 1
ATOM 1885 N N . ILE A 1 246 ? 3.566 10.008 12.258 1.00 80.00 246 ILE A N 1
ATOM 1886 C CA . ILE A 1 246 ? 2.113 10.057 12.057 1.00 80.00 246 ILE A CA 1
ATOM 1887 C C . ILE A 1 246 ? 1.560 11.339 12.675 1.00 80.00 246 ILE A C 1
ATOM 1889 O O . ILE A 1 246 ? 0.793 12.046 12.029 1.00 80.00 246 ILE A O 1
ATOM 1893 N N . ALA A 1 247 ? 1.987 11.671 13.897 1.00 78.56 247 ALA A N 1
ATOM 1894 C CA . ALA A 1 247 ? 1.548 12.870 14.608 1.00 78.56 247 ALA A CA 1
ATOM 1895 C C . ALA A 1 247 ? 1.917 14.170 13.869 1.00 78.56 247 ALA A C 1
ATOM 1897 O O . ALA A 1 247 ? 1.164 15.142 13.908 1.00 78.56 247 ALA A O 1
ATOM 1898 N N . ALA A 1 248 ? 3.046 14.182 13.155 1.00 78.69 248 ALA A N 1
ATOM 1899 C CA . ALA A 1 248 ? 3.464 15.309 12.326 1.00 78.69 248 ALA A CA 1
ATOM 1900 C C . ALA A 1 248 ? 2.567 15.528 11.091 1.00 78.69 248 ALA A C 1
ATOM 1902 O O . ALA A 1 248 ? 2.591 16.611 10.502 1.00 78.69 248 ALA A O 1
ATOM 1903 N N . ASN A 1 249 ? 1.776 14.528 10.686 1.00 80.25 249 ASN A N 1
ATOM 1904 C CA . ASN A 1 249 ? 0.848 14.634 9.568 1.00 80.25 249 ASN A CA 1
ATOM 1905 C C . ASN A 1 249 ? -0.593 14.817 10.089 1.00 80.25 249 ASN A C 1
ATOM 1907 O O . ASN A 1 249 ? -1.188 13.863 10.591 1.00 80.25 249 ASN A O 1
ATOM 1911 N N . PRO A 1 250 ? -1.202 16.009 9.937 1.00 79.69 250 PRO A N 1
ATOM 1912 C CA . PRO A 1 250 ? -2.503 16.308 10.536 1.00 79.69 250 PRO A CA 1
ATOM 1913 C C . PRO A 1 250 ? -3.636 15.430 9.988 1.00 79.69 250 PRO A C 1
ATOM 1915 O O . PRO A 1 250 ? -4.589 15.140 10.709 1.00 79.69 250 PRO A O 1
ATOM 1918 N N . VAL A 1 251 ? -3.532 14.979 8.732 1.00 81.25 251 VAL A N 1
ATOM 1919 C CA . VAL A 1 251 ? -4.521 14.077 8.126 1.00 81.25 251 VAL A CA 1
ATOM 1920 C C . VAL A 1 251 ? -4.422 12.695 8.765 1.00 81.25 251 VAL A C 1
ATOM 1922 O O . VAL A 1 251 ? -5.433 12.145 9.191 1.00 81.25 251 VAL A O 1
AT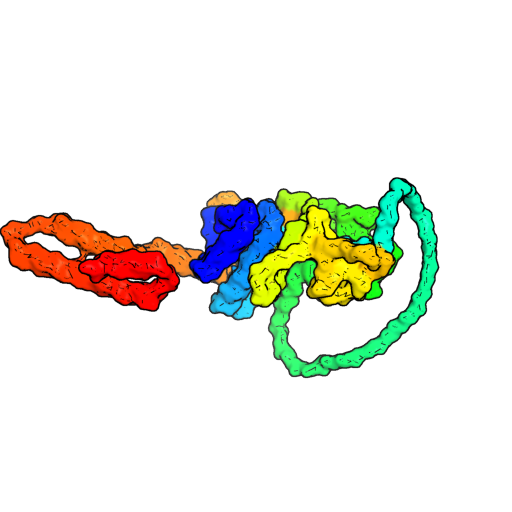OM 1925 N N . LEU A 1 252 ? -3.207 12.158 8.900 1.00 82.50 252 LEU A N 1
ATOM 1926 C CA . LEU A 1 252 ? -2.998 10.838 9.500 1.00 82.50 252 LEU A CA 1
ATOM 1927 C C . LEU A 1 252 ? -3.317 10.826 10.995 1.00 82.50 252 LEU A C 1
ATOM 1929 O O . LEU A 1 252 ? -3.949 9.887 11.466 1.00 82.50 252 LEU A O 1
ATOM 1933 N N . ALA A 1 253 ? -2.948 11.882 11.722 1.00 81.88 253 ALA A N 1
ATOM 1934 C CA . ALA A 1 253 ? -3.279 12.042 13.135 1.00 81.88 253 ALA A CA 1
ATOM 1935 C C . ALA A 1 253 ? -4.798 12.047 13.379 1.00 81.88 253 ALA A C 1
ATOM 1937 O O . ALA A 1 253 ? -5.277 11.504 14.374 1.00 81.88 253 ALA A O 1
ATOM 1938 N N . LYS A 1 254 ? -5.575 12.627 12.454 1.00 80.25 254 LYS A N 1
ATOM 1939 C CA . LYS A 1 254 ? -7.038 12.584 12.518 1.00 80.25 254 LYS A CA 1
ATOM 1940 C C . LYS A 1 254 ? -7.569 11.165 12.304 1.00 80.25 254 LYS A C 1
ATOM 1942 O O . LYS A 1 254 ? -8.412 10.726 13.076 1.00 80.25 254 LYS A O 1
ATOM 1947 N N . ILE A 1 255 ? -7.053 10.438 11.308 1.00 77.06 255 ILE A N 1
ATOM 1948 C CA . ILE A 1 255 ? -7.459 9.048 11.035 1.00 77.06 255 ILE A CA 1
ATOM 1949 C C . ILE A 1 255 ? -7.192 8.162 12.250 1.00 77.06 255 ILE A C 1
ATOM 1951 O O . ILE A 1 255 ? -8.088 7.445 12.687 1.00 77.06 255 ILE A O 1
ATOM 1955 N N . THR A 1 256 ? -5.987 8.235 12.820 1.00 76.81 256 THR A N 1
ATOM 1956 C CA . THR A 1 256 ? -5.623 7.413 13.979 1.00 76.81 256 THR A CA 1
ATOM 1957 C C . THR A 1 256 ? -6.420 7.786 15.219 1.00 76.81 256 THR A C 1
ATOM 1959 O O . THR A 1 256 ? -6.806 6.896 15.972 1.00 76.81 256 THR A O 1
ATOM 1962 N N . SER A 1 257 ? -6.728 9.070 15.422 1.00 74.50 257 SER A N 1
ATOM 1963 C CA . SER A 1 257 ? -7.588 9.493 16.528 1.00 74.50 257 SER A CA 1
ATOM 1964 C C . SER A 1 257 ? -9.035 9.025 16.355 1.00 74.50 257 SER A C 1
ATOM 1966 O O . SER A 1 257 ? -9.632 8.566 17.327 1.00 74.50 257 SER A O 1
ATOM 1968 N N . ASP A 1 258 ? -9.603 9.129 15.151 1.00 71.44 258 ASP A N 1
ATOM 1969 C CA . ASP A 1 258 ? -10.961 8.660 14.855 1.00 71.44 258 ASP A CA 1
ATOM 1970 C C . ASP A 1 258 ? -11.049 7.130 14.975 1.00 71.44 258 ASP A C 1
ATOM 1972 O O . ASP A 1 258 ? -12.038 6.588 15.464 1.00 71.44 258 ASP A O 1
ATOM 1976 N N . GLU A 1 259 ? -10.006 6.413 14.559 1.00 70.50 259 GLU A N 1
ATOM 1977 C CA . GLU A 1 259 ? -9.927 4.958 14.676 1.00 70.50 259 GLU A CA 1
ATOM 1978 C C . GLU A 1 259 ? -9.750 4.506 16.129 1.00 70.50 259 GLU A C 1
ATOM 1980 O O . GLU A 1 259 ? -10.451 3.598 16.568 1.00 70.50 259 GLU A O 1
ATOM 1985 N N . ALA A 1 260 ? -8.902 5.184 16.907 1.00 65.50 260 ALA A N 1
ATOM 1986 C CA . ALA A 1 260 ? -8.786 4.948 18.343 1.00 65.50 260 ALA A CA 1
ATOM 1987 C C . ALA A 1 260 ? -10.108 5.231 19.074 1.00 65.50 260 ALA A C 1
ATOM 1989 O O . ALA A 1 260 ? -10.479 4.481 19.974 1.00 65.50 260 ALA A O 1
ATOM 1990 N N . ALA A 1 261 ? -10.849 6.266 18.663 1.00 63.16 261 ALA A N 1
ATOM 1991 C CA . ALA A 1 261 ? -12.172 6.560 19.204 1.00 63.16 261 ALA A CA 1
ATOM 1992 C C . ALA A 1 261 ? -13.190 5.456 18.865 1.00 63.16 261 ALA A C 1
ATOM 1994 O O . ALA A 1 261 ? -13.912 5.016 19.755 1.00 63.16 261 ALA A O 1
ATOM 1995 N N . ARG A 1 262 ? -13.203 4.951 17.621 1.00 66.12 262 ARG A N 1
ATOM 1996 C CA . ARG A 1 262 ? -14.055 3.812 17.222 1.00 66.12 262 ARG A CA 1
ATOM 1997 C C . ARG A 1 262 ? -13.678 2.509 17.925 1.00 66.12 262 ARG A C 1
ATOM 1999 O O . ARG A 1 262 ? -14.558 1.724 18.238 1.00 66.12 262 ARG A O 1
ATOM 2006 N N . ALA A 1 263 ? -12.390 2.263 18.163 1.00 63.12 263 ALA A N 1
ATOM 2007 C CA . ALA A 1 263 ? -11.920 1.069 18.866 1.00 63.12 263 ALA A CA 1
ATOM 2008 C C . ALA A 1 263 ? -12.220 1.109 20.374 1.00 63.12 263 ALA A C 1
ATOM 2010 O O . ALA A 1 263 ? -12.322 0.059 21.004 1.00 63.12 263 ALA A O 1
ATOM 2011 N N . LEU A 1 264 ? -12.340 2.309 20.953 1.00 61.69 264 LEU A N 1
ATOM 2012 C CA . LEU A 1 264 ? -12.739 2.507 22.346 1.00 61.69 264 LEU A CA 1
ATOM 2013 C C . LEU A 1 264 ? -14.263 2.429 22.531 1.00 61.69 264 LEU A C 1
ATOM 2015 O O . LEU A 1 264 ? -14.729 2.204 23.648 1.00 61.69 264 LEU A O 1
ATOM 2019 N N . GLU A 1 265 ? -15.039 2.616 21.461 1.00 64.62 265 GLU A N 1
ATOM 2020 C CA . GLU A 1 265 ? -16.486 2.444 21.497 1.00 64.62 265 GLU A CA 1
ATOM 2021 C C . GLU A 1 265 ? -16.804 0.947 21.682 1.00 64.62 265 GLU A C 1
ATOM 2023 O O . GLU A 1 265 ? -16.415 0.128 20.845 1.00 64.62 265 GLU A O 1
ATOM 2028 N N . PRO A 1 266 ? -17.449 0.547 22.797 1.00 68.12 266 PRO A N 1
ATOM 2029 C CA . PRO A 1 266 ? -17.710 -0.859 23.064 1.00 68.12 266 PRO A CA 1
ATOM 2030 C C . PRO A 1 266 ? -18.613 -1.423 21.968 1.00 68.12 266 PRO A C 1
ATOM 2032 O O . PRO A 1 266 ? -19.635 -0.821 21.629 1.00 68.12 266 PRO A O 1
ATOM 2035 N N . ASP A 1 267 ? -18.244 -2.586 21.420 1.00 82.25 267 ASP A N 1
ATOM 2036 C CA . ASP A 1 267 ? -19.040 -3.259 20.393 1.00 82.25 267 ASP A CA 1
ATOM 2037 C C . ASP A 1 267 ? -20.492 -3.354 20.882 1.00 82.25 267 ASP A C 1
ATOM 2039 O O . ASP A 1 267 ? -20.759 -3.778 22.008 1.00 82.25 267 ASP A O 1
ATOM 2043 N N . TYR A 1 268 ? -21.457 -2.943 20.060 1.00 86.00 268 TYR A N 1
ATOM 2044 C CA . TYR A 1 268 ? -22.870 -3.006 20.421 1.00 86.00 268 TYR A CA 1
ATOM 2045 C C . TYR A 1 268 ? -23.316 -4.454 20.712 1.00 86.00 268 TYR A C 1
ATOM 2047 O O . TYR A 1 268 ? -24.241 -4.658 21.499 1.00 86.00 268 TYR A O 1
ATOM 2055 N N . LEU A 1 269 ? -22.639 -5.459 20.133 1.00 87.50 269 LEU A N 1
ATOM 2056 C CA . LEU A 1 269 ? -22.825 -6.875 20.464 1.00 87.50 269 LEU A CA 1
ATOM 2057 C C . LEU A 1 269 ? -22.310 -7.213 21.866 1.00 87.50 269 LEU A C 1
ATOM 2059 O O . LEU A 1 269 ? -22.986 -7.937 22.598 1.00 87.50 269 LEU A O 1
ATOM 2063 N N . GLU A 1 270 ? -21.141 -6.694 22.252 1.00 86.62 270 GLU A N 1
ATOM 2064 C CA . GLU A 1 270 ? -20.628 -6.849 23.616 1.00 86.62 270 GLU A CA 1
ATOM 2065 C C . GLU A 1 270 ? -21.508 -6.099 24.604 1.00 86.62 270 GLU A C 1
ATOM 2067 O O . GLU A 1 270 ? -21.955 -6.691 25.572 1.00 86.62 270 GLU A O 1
ATOM 2072 N N . THR A 1 271 ? -21.862 -4.847 24.320 1.00 87.81 271 THR A N 1
ATOM 2073 C CA . THR A 1 271 ? -22.754 -4.039 25.158 1.00 87.81 271 THR A CA 1
ATOM 2074 C C . THR A 1 271 ? -24.079 -4.762 25.407 1.00 87.81 271 THR A C 1
ATOM 2076 O O . THR A 1 271 ? -24.524 -4.864 26.549 1.00 87.81 271 THR A O 1
ATOM 2079 N N . ALA A 1 272 ? -24.691 -5.328 24.360 1.00 88.75 272 ALA A N 1
ATOM 2080 C CA . ALA A 1 272 ? -25.911 -6.119 24.493 1.00 88.75 272 ALA A CA 1
ATOM 2081 C C . ALA A 1 272 ? -25.698 -7.400 25.320 1.00 88.75 272 ALA A C 1
ATOM 2083 O O . ALA A 1 272 ? -26.555 -7.737 26.135 1.00 88.75 272 ALA A O 1
ATOM 2084 N N . ARG A 1 273 ? -24.563 -8.095 25.159 1.00 88.75 273 ARG A N 1
ATOM 2085 C CA . ARG A 1 273 ? -24.209 -9.266 25.982 1.00 88.75 273 ARG A CA 1
ATOM 2086 C C . ARG A 1 273 ? -24.014 -8.905 27.445 1.00 88.75 273 ARG A C 1
ATOM 2088 O O . ARG A 1 273 ? -24.608 -9.559 28.287 1.00 88.75 273 ARG A O 1
ATOM 2095 N N . THR A 1 274 ? -23.271 -7.847 27.747 1.00 89.88 274 THR A N 1
ATOM 2096 C CA . THR A 1 274 ? -23.020 -7.401 29.120 1.00 89.88 274 THR A CA 1
ATOM 2097 C C . THR A 1 274 ? -24.323 -7.042 29.830 1.00 89.88 274 THR A C 1
ATOM 2099 O O . THR A 1 274 ? -24.484 -7.358 31.005 1.00 89.88 274 THR A O 1
ATOM 2102 N N . ILE A 1 275 ? -25.283 -6.435 29.118 1.00 88.88 275 ILE A N 1
ATOM 2103 C CA . ILE A 1 275 ? -26.623 -6.170 29.661 1.00 88.88 275 ILE A CA 1
ATOM 2104 C C . ILE A 1 275 ? -27.337 -7.485 30.004 1.00 88.88 275 ILE A C 1
ATOM 2106 O O . ILE A 1 275 ? -27.876 -7.593 31.100 1.00 88.88 275 ILE A O 1
ATOM 2110 N N . LEU A 1 276 ? -27.318 -8.476 29.105 1.00 87.75 276 LEU A N 1
ATOM 2111 C CA . LEU A 1 276 ? -27.965 -9.780 29.314 1.00 87.75 276 LEU A CA 1
ATOM 2112 C C . LEU A 1 276 ? -27.286 -10.623 30.406 1.00 87.75 276 LEU A C 1
ATOM 2114 O O . LEU A 1 276 ? -27.961 -11.318 31.166 1.00 87.75 276 LEU A O 1
ATOM 2118 N N . ASP A 1 277 ? -25.960 -10.566 30.503 1.00 88.06 277 ASP A N 1
ATOM 2119 C CA . ASP A 1 277 ? -25.197 -11.273 31.530 1.00 88.06 277 ASP A CA 1
ATOM 2120 C C . ASP A 1 277 ? -25.427 -10.638 32.909 1.00 88.06 277 ASP A C 1
ATOM 2122 O O . ASP A 1 277 ? -25.665 -11.359 33.877 1.00 88.06 277 ASP A O 1
ATOM 2126 N N . ALA A 1 278 ? -25.503 -9.303 32.990 1.00 85.12 278 ALA A N 1
ATOM 2127 C CA . ALA A 1 278 ? -25.910 -8.605 34.210 1.00 85.12 278 ALA A CA 1
ATOM 2128 C C . ALA A 1 278 ? -27.339 -8.978 34.649 1.00 85.12 278 ALA A C 1
ATOM 2130 O O . ALA A 1 278 ? -27.626 -8.997 35.845 1.00 85.12 278 ALA A O 1
ATOM 2131 N N . THR A 1 279 ? -28.226 -9.324 33.707 1.00 80.75 279 THR A N 1
ATOM 2132 C CA . THR A 1 279 ? -29.571 -9.835 34.012 1.00 80.75 279 THR A CA 1
ATOM 2133 C C . THR A 1 279 ? -29.545 -11.187 34.707 1.00 80.75 279 THR A C 1
ATOM 2135 O O . THR A 1 279 ? -30.312 -11.409 35.640 1.00 80.75 279 THR A O 1
ATOM 2138 N N . ARG A 1 280 ? -28.639 -12.084 34.305 1.00 79.75 280 ARG A N 1
ATOM 2139 C CA . ARG A 1 280 ? -28.501 -13.416 34.917 1.00 79.75 280 ARG A CA 1
ATOM 2140 C C . ARG A 1 280 ? -27.988 -13.385 36.353 1.00 79.75 280 ARG A C 1
ATOM 2142 O O . ARG A 1 280 ? -28.222 -14.337 37.092 1.00 79.75 280 ARG A O 1
ATOM 2149 N N . GLU A 1 281 ? -27.280 -12.329 36.735 1.00 79.25 281 GLU A N 1
ATOM 2150 C CA . GLU A 1 281 ? -26.723 -12.174 38.083 1.00 79.25 281 GLU A CA 1
ATOM 2151 C C . GLU A 1 281 ? -27.709 -11.541 39.077 1.00 79.25 281 GLU A C 1
ATOM 2153 O O . GLU A 1 281 ? -27.464 -11.536 40.287 1.00 79.25 281 GLU A O 1
ATOM 2158 N N . ILE A 1 282 ? -28.852 -11.042 38.602 1.00 74.25 282 ILE A N 1
ATOM 2159 C CA . ILE A 1 282 ? -29.906 -10.507 39.462 1.00 74.25 282 ILE A CA 1
ATOM 2160 C C . ILE A 1 282 ? -30.630 -11.676 40.128 1.00 74.25 282 ILE A C 1
ATOM 2162 O O . ILE A 1 282 ? -31.473 -12.331 39.533 1.00 74.25 282 ILE A O 1
ATOM 2166 N N . SER A 1 283 ? -30.328 -11.915 41.402 1.00 71.19 283 SER A N 1
ATOM 2167 C CA . SER A 1 283 ? -31.145 -12.749 42.288 1.00 71.19 283 SER A CA 1
ATOM 2168 C C . SER A 1 283 ? -31.803 -11.864 43.338 1.00 71.19 283 SER A C 1
ATOM 2170 O O . SER A 1 283 ? -31.129 -11.296 44.199 1.00 71.19 283 SER A O 1
ATOM 2172 N N . THR A 1 284 ? -33.129 -11.745 43.281 1.00 78.31 284 THR A N 1
ATOM 2173 C CA . THR A 1 284 ? -33.921 -11.043 44.303 1.00 78.31 284 THR A CA 1
ATOM 2174 C C . THR A 1 284 ? -34.929 -12.008 44.918 1.00 78.31 284 THR A C 1
ATOM 2176 O O . THR A 1 284 ? -35.356 -12.953 44.270 1.00 78.31 284 THR A O 1
ATOM 2179 N N . SER A 1 285 ? -35.328 -11.803 46.177 1.00 75.44 285 SER A N 1
ATOM 2180 C CA . SER A 1 285 ? -36.289 -12.709 46.829 1.00 75.44 285 SER A CA 1
ATOM 2181 C C . SER A 1 285 ? -37.736 -12.539 46.340 1.00 75.44 285 SER A C 1
ATOM 2183 O O . SER A 1 285 ? -38.613 -13.260 46.810 1.00 75.44 285 SER A O 1
ATOM 2185 N N . ASP A 1 286 ? -38.008 -11.557 45.473 1.00 86.38 286 ASP A N 1
ATOM 2186 C CA . ASP A 1 286 ? -39.337 -11.248 44.943 1.00 86.38 286 ASP A CA 1
ATOM 2187 C C . ASP A 1 286 ? -39.374 -11.476 43.424 1.00 86.38 286 ASP A C 1
ATOM 2189 O O . ASP A 1 286 ? -38.901 -10.656 42.634 1.00 86.38 286 ASP A O 1
ATOM 2193 N N . ALA A 1 287 ? -39.989 -12.589 43.023 1.00 82.12 287 ALA A N 1
ATOM 2194 C CA . ALA A 1 287 ? -40.077 -13.017 41.629 1.00 82.12 287 ALA A CA 1
ATOM 2195 C C . ALA A 1 287 ? -40.774 -11.989 40.716 1.00 82.12 287 ALA A C 1
ATOM 2197 O O . ALA A 1 287 ? -40.483 -11.912 39.523 1.00 82.12 287 ALA A O 1
ATOM 2198 N N . ALA A 1 288 ? -41.692 -11.171 41.249 1.00 85.00 288 ALA A N 1
ATOM 2199 C CA . ALA A 1 288 ? -42.373 -10.154 40.448 1.00 85.00 288 ALA A CA 1
ATOM 2200 C C . ALA A 1 288 ? -41.454 -8.968 40.115 1.00 85.00 288 ALA A C 1
ATOM 2202 O O . ALA A 1 288 ? -41.595 -8.347 39.058 1.00 85.00 288 ALA A O 1
ATOM 2203 N N . VAL A 1 289 ? -40.518 -8.648 41.011 1.00 84.06 289 VAL A N 1
ATOM 2204 C CA . VAL A 1 289 ? -39.521 -7.589 40.814 1.00 84.06 289 VAL A CA 1
ATOM 2205 C C . VAL A 1 289 ? -38.409 -8.076 39.889 1.00 84.06 289 VAL A C 1
ATOM 2207 O O . VAL A 1 289 ? -38.028 -7.347 38.975 1.00 84.06 289 VAL A O 1
ATOM 2210 N N . GLU A 1 290 ? -37.966 -9.322 40.061 1.00 85.19 290 GLU A N 1
ATOM 2211 C CA . GLU A 1 290 ? -36.977 -9.981 39.200 1.00 85.19 290 GLU A CA 1
ATOM 2212 C C . GLU A 1 290 ? -37.414 -9.983 37.728 1.00 85.19 290 GLU A C 1
ATOM 2214 O O . GLU A 1 290 ? -36.715 -9.436 36.876 1.00 85.19 290 GLU A O 1
ATOM 2219 N N . HIS A 1 291 ? -38.629 -10.458 37.432 1.00 84.44 291 HIS A N 1
ATOM 2220 C CA . HIS A 1 291 ? -39.149 -10.486 36.060 1.00 84.44 291 HIS A CA 1
ATOM 2221 C C . HIS A 1 291 ? -39.319 -9.099 35.429 1.00 84.44 291 HIS A C 1
ATOM 2223 O O . HIS A 1 291 ? -39.184 -8.942 34.213 1.00 84.44 291 HIS A O 1
ATOM 2229 N N . ARG A 1 292 ? -39.639 -8.070 36.225 1.00 87.31 292 ARG A N 1
ATOM 2230 C CA . ARG A 1 292 ? -39.730 -6.694 35.712 1.00 87.31 292 ARG A CA 1
ATOM 2231 C C . ARG A 1 292 ? -38.359 -6.151 35.330 1.00 87.31 292 ARG A C 1
ATOM 2233 O O . ARG A 1 292 ? -38.246 -5.514 34.284 1.00 87.31 292 ARG A O 1
ATOM 2240 N N . LEU A 1 293 ? -37.347 -6.416 36.153 1.00 85.69 293 LEU A N 1
ATOM 2241 C CA . LEU A 1 293 ? -35.981 -5.975 35.899 1.00 85.69 293 LEU A CA 1
ATOM 2242 C C . LEU A 1 293 ? -35.377 -6.708 34.692 1.00 85.69 293 LEU A C 1
ATOM 2244 O O . LEU A 1 293 ? -34.766 -6.075 33.833 1.00 85.69 293 LEU A O 1
ATOM 2248 N N . GLU A 1 294 ? -35.650 -8.008 34.568 1.00 87.81 294 GLU A N 1
ATOM 2249 C CA . GLU A 1 294 ? -35.279 -8.825 33.409 1.00 87.81 294 GLU A CA 1
ATOM 2250 C C . GLU A 1 294 ? -35.890 -8.285 32.105 1.00 87.81 294 GLU A C 1
ATOM 2252 O O . GLU A 1 294 ? -35.185 -8.090 31.111 1.00 87.81 294 GLU A O 1
ATOM 2257 N N . LEU A 1 295 ? -37.186 -7.952 32.103 1.00 88.50 295 LEU A N 1
ATOM 2258 C CA . LEU A 1 295 ? -37.858 -7.351 30.945 1.00 88.50 295 LEU A CA 1
ATOM 2259 C C . LEU A 1 295 ? -37.275 -5.988 30.547 1.00 88.50 295 LEU A C 1
ATOM 2261 O O . LEU A 1 295 ? -37.155 -5.701 29.353 1.00 88.50 295 LEU A O 1
ATOM 2265 N N . GLU A 1 296 ? -36.938 -5.134 31.516 1.00 90.75 296 GLU A N 1
ATOM 2266 C CA . GLU A 1 296 ? -36.346 -3.818 31.249 1.00 90.75 296 GLU A CA 1
ATOM 2267 C C . GLU A 1 296 ? -34.939 -3.937 30.653 1.00 90.75 296 GLU A C 1
ATOM 2269 O O . GLU A 1 296 ? -34.632 -3.271 29.660 1.00 90.75 296 GLU A O 1
ATOM 2274 N N . GLN A 1 297 ? -34.107 -4.831 31.186 1.00 88.81 297 GLN A N 1
ATOM 2275 C CA . GLN A 1 297 ? -32.753 -5.051 30.676 1.00 88.81 297 GLN A CA 1
ATOM 2276 C C . GLN A 1 297 ? -32.756 -5.728 29.304 1.00 88.81 297 GLN A C 1
ATOM 2278 O O . GLN A 1 297 ? -32.046 -5.282 28.404 1.00 88.81 297 GLN A O 1
ATOM 2283 N N . THR A 1 298 ? -33.634 -6.710 29.085 1.00 89.62 298 THR A N 1
ATOM 2284 C CA . THR A 1 298 ? -33.797 -7.347 27.769 1.00 89.62 298 THR A CA 1
ATOM 2285 C C . THR A 1 298 ? -34.267 -6.332 26.724 1.00 89.62 298 THR A C 1
ATOM 2287 O O . THR A 1 298 ? -33.757 -6.300 25.604 1.00 89.62 298 THR A O 1
ATOM 2290 N N . ARG A 1 299 ? -35.191 -5.429 27.087 1.00 91.56 299 ARG A N 1
ATOM 2291 C CA . ARG A 1 299 ? -35.602 -4.318 26.211 1.00 91.56 299 ARG A CA 1
ATOM 2292 C C . ARG A 1 299 ? -34.453 -3.369 25.896 1.00 91.56 299 ARG A C 1
ATOM 2294 O O . ARG A 1 299 ? -34.329 -2.949 24.747 1.00 91.56 299 ARG A O 1
ATOM 2301 N N . SER A 1 300 ? -33.627 -3.045 26.887 1.00 91.56 300 SER A N 1
ATOM 2302 C CA . SER A 1 300 ? -32.441 -2.207 26.700 1.00 91.56 300 SER A CA 1
ATOM 2303 C C . SER A 1 300 ? -31.445 -2.857 25.732 1.00 91.56 300 SER A C 1
ATOM 2305 O O . SER A 1 300 ? -31.050 -2.233 24.748 1.00 91.56 300 SER A O 1
ATOM 2307 N N . ALA A 1 301 ? -31.136 -4.145 25.921 1.00 90.88 301 ALA A N 1
ATOM 2308 C CA . ALA A 1 301 ? -30.259 -4.906 25.030 1.00 90.88 301 ALA A CA 1
ATOM 2309 C C . ALA A 1 301 ? -30.797 -4.952 23.589 1.00 90.88 301 ALA A C 1
ATOM 2311 O O . ALA A 1 301 ? -30.068 -4.667 22.640 1.00 90.88 301 ALA A O 1
ATOM 2312 N N . VAL A 1 302 ? -32.094 -5.230 23.409 1.00 91.00 302 VAL A N 1
ATOM 2313 C CA . VAL A 1 302 ? -32.738 -5.228 22.084 1.00 91.00 302 VAL A CA 1
ATOM 2314 C C . VAL A 1 302 ? -32.710 -3.837 21.446 1.00 91.00 302 VAL A C 1
ATOM 2316 O O . VAL A 1 302 ? -32.472 -3.726 20.245 1.00 91.00 302 VAL A O 1
ATOM 2319 N N . SER A 1 303 ? -32.902 -2.771 22.228 1.00 92.25 303 SER A N 1
ATOM 2320 C CA . SER A 1 303 ? -32.810 -1.396 21.729 1.00 92.25 303 SER A CA 1
ATOM 2321 C C . SER A 1 303 ? -31.417 -1.087 21.176 1.00 92.25 303 SER A C 1
ATOM 2323 O O . SER A 1 303 ? -31.317 -0.531 20.084 1.00 92.25 303 SER A O 1
ATOM 2325 N N . VAL A 1 304 ? -30.358 -1.484 21.891 1.00 90.56 304 VAL A N 1
ATOM 2326 C CA . VAL A 1 304 ? -28.959 -1.313 21.461 1.00 90.56 304 VAL A CA 1
ATOM 2327 C C . VAL A 1 304 ? -28.667 -2.105 20.183 1.00 90.56 304 VAL A C 1
ATOM 2329 O O . VAL A 1 304 ? -28.018 -1.591 19.271 1.00 90.56 304 VAL A O 1
ATOM 2332 N N . LEU A 1 305 ? -29.170 -3.338 20.074 1.00 90.62 305 LEU A N 1
ATOM 2333 C CA . LEU A 1 305 ? -29.008 -4.149 18.864 1.00 90.62 305 LEU A CA 1
ATOM 2334 C C . LEU A 1 305 ? -29.731 -3.517 17.665 1.00 90.62 305 LEU A C 1
ATOM 2336 O O . LEU A 1 305 ? -29.159 -3.421 16.583 1.00 90.62 305 LEU A O 1
ATOM 2340 N N . LEU A 1 306 ? -30.975 -3.063 17.840 1.00 88.94 306 LEU A N 1
ATOM 2341 C CA . LEU A 1 306 ? -31.789 -2.521 16.748 1.00 88.94 306 LEU A CA 1
ATOM 2342 C C . LEU A 1 306 ? -31.290 -1.167 16.235 1.00 88.94 306 LEU A C 1
ATOM 2344 O O . LEU A 1 306 ? -31.356 -0.931 15.028 1.00 88.94 306 LEU A O 1
ATOM 2348 N N . SER A 1 307 ? -30.778 -0.295 17.109 1.00 88.19 307 SER A N 1
ATOM 2349 C CA . SER A 1 307 ? -30.217 0.989 16.674 1.00 88.19 307 SER A CA 1
ATOM 2350 C C . SER A 1 307 ? -28.993 0.791 15.779 1.00 88.19 307 SER A C 1
ATOM 2352 O O . SER A 1 307 ? -28.862 1.472 14.765 1.00 88.19 307 SER A O 1
ATOM 2354 N N . ASN A 1 308 ? -28.147 -0.191 16.103 1.00 87.38 308 ASN A N 1
ATOM 2355 C CA . ASN A 1 308 ? -26.855 -0.390 15.445 1.00 87.38 308 ASN A CA 1
ATOM 2356 C C . ASN A 1 308 ? -26.893 -1.388 14.275 1.00 87.38 308 ASN A C 1
ATOM 2358 O O . ASN A 1 308 ? -26.083 -1.288 13.358 1.00 87.38 308 ASN A O 1
ATOM 2362 N N . ILE A 1 309 ? -27.861 -2.315 14.228 1.00 88.75 309 ILE A N 1
ATOM 2363 C CA . ILE A 1 309 ? -27.963 -3.288 13.123 1.00 88.75 309 ILE A CA 1
ATOM 2364 C C . ILE A 1 309 ? -28.287 -2.636 11.773 1.00 88.75 309 ILE A C 1
ATOM 2366 O O . ILE A 1 309 ? -27.991 -3.202 10.721 1.00 88.75 309 ILE A O 1
ATOM 2370 N N . SER A 1 310 ? -28.942 -1.472 11.807 1.00 82.88 310 SER A N 1
ATOM 2371 C CA . SER A 1 310 ? -29.319 -0.717 10.609 1.00 82.88 310 SER A CA 1
ATOM 2372 C C . SER A 1 310 ? -28.120 -0.042 9.943 1.00 82.88 310 SER A C 1
ATOM 2374 O O . SER A 1 310 ? -28.125 0.151 8.730 1.00 82.88 310 SER A O 1
ATOM 2376 N N . THR A 1 311 ? -27.090 0.260 10.733 1.00 82.38 311 THR A N 1
ATOM 2377 C CA . THR A 1 311 ? -25.856 0.924 10.312 1.00 82.38 311 THR A CA 1
ATOM 2378 C C . THR A 1 311 ? -24.686 -0.046 10.142 1.00 82.38 311 THR A C 1
ATOM 2380 O O . THR A 1 311 ? -23.651 0.356 9.626 1.00 82.38 311 THR A O 1
ATOM 2383 N N . ASP A 1 312 ? -24.823 -1.312 10.557 1.00 79.56 312 ASP A N 1
ATOM 2384 C CA . ASP A 1 312 ? -23.767 -2.319 10.410 1.00 79.56 312 ASP A CA 1
ATOM 2385 C C . ASP A 1 312 ? -23.739 -2.915 8.989 1.00 79.56 312 ASP A C 1
ATOM 2387 O O . ASP A 1 312 ? -24.728 -3.461 8.478 1.00 79.56 312 ASP A O 1
ATOM 2391 N N . GLU A 1 313 ? -22.575 -2.824 8.350 1.00 78.31 313 GLU A N 1
ATOM 2392 C CA . GLU A 1 313 ? -22.303 -3.371 7.018 1.00 78.31 313 GLU A CA 1
ATOM 2393 C C . GLU A 1 313 ? -21.901 -4.856 7.063 1.00 78.31 313 GLU A C 1
ATOM 2395 O O . GLU A 1 313 ? -21.977 -5.550 6.049 1.00 78.31 313 GLU A O 1
ATOM 2400 N N . ASN A 1 314 ? -21.515 -5.383 8.230 1.00 79.25 314 ASN A N 1
ATOM 2401 C CA . ASN A 1 314 ? -21.035 -6.751 8.371 1.00 79.25 314 ASN A CA 1
ATOM 2402 C C . ASN A 1 314 ? -22.196 -7.752 8.510 1.00 79.25 314 ASN A C 1
ATOM 2404 O O . ASN A 1 314 ? -22.871 -7.838 9.539 1.00 79.25 314 ASN A O 1
ATOM 2408 N N . ASP A 1 315 ? -22.392 -8.579 7.480 1.00 78.38 315 ASP A N 1
ATOM 2409 C CA . ASP A 1 315 ? -23.444 -9.599 7.437 1.00 78.38 315 ASP A CA 1
ATOM 2410 C C . ASP A 1 315 ? -23.397 -10.612 8.584 1.00 78.38 315 ASP A C 1
ATOM 2412 O O . ASP A 1 315 ? -24.450 -10.997 9.102 1.00 78.38 315 ASP A O 1
ATOM 2416 N N . GLN A 1 316 ? -22.205 -11.031 9.015 1.00 78.62 316 GLN A N 1
ATOM 2417 C CA . GLN A 1 316 ? -22.068 -11.952 10.144 1.00 78.62 316 GLN A CA 1
ATOM 2418 C C . GLN A 1 316 ? -22.510 -11.292 11.448 1.00 78.62 316 GLN A C 1
ATOM 2420 O O . GLN A 1 316 ? -23.292 -11.891 12.188 1.00 78.62 316 GLN A O 1
ATOM 2425 N N . ARG A 1 317 ? -22.093 -10.044 11.694 1.00 81.31 317 ARG A N 1
ATOM 2426 C CA . ARG A 1 317 ? -22.493 -9.294 12.896 1.00 81.31 317 ARG A CA 1
ATOM 2427 C C . ARG A 1 317 ? -23.991 -9.031 12.916 1.00 81.31 317 ARG A C 1
ATOM 2429 O O . ARG A 1 317 ? -24.640 -9.271 13.930 1.00 81.31 317 ARG A O 1
ATOM 2436 N N . ARG A 1 318 ? -24.588 -8.679 11.772 1.00 85.38 318 ARG A N 1
ATOM 2437 C CA . ARG A 1 318 ? -26.050 -8.571 11.644 1.00 85.38 318 ARG A CA 1
ATOM 2438 C C . ARG A 1 318 ? -26.759 -9.891 11.921 1.00 85.38 318 ARG A C 1
ATOM 2440 O O . ARG A 1 318 ? -27.819 -9.906 12.549 1.00 85.38 318 ARG A O 1
ATOM 2447 N N . HIS A 1 319 ? -26.216 -11.007 11.443 1.00 85.44 319 HIS A N 1
ATOM 2448 C CA . HIS A 1 319 ? -26.795 -12.320 11.704 1.00 85.44 319 HIS A CA 1
ATOM 2449 C C . HIS A 1 319 ? -26.723 -12.683 13.193 1.00 85.44 319 HIS A C 1
ATOM 2451 O O . HIS A 1 319 ? -27.704 -13.165 13.760 1.00 85.44 319 HIS A O 1
ATOM 2457 N N . GLU A 1 320 ? -25.595 -12.396 13.839 1.00 86.38 320 GLU A N 1
ATOM 2458 C CA . GLU A 1 320 ? -25.388 -12.612 15.267 1.00 86.38 320 GLU A CA 1
ATOM 2459 C C . GLU A 1 320 ? -26.286 -11.710 16.127 1.00 86.38 320 GLU A C 1
ATOM 2461 O O . GLU A 1 320 ? -26.965 -12.211 17.024 1.00 86.38 320 GLU A O 1
ATOM 2466 N N . ALA A 1 321 ? -26.410 -10.425 15.786 1.00 87.00 321 ALA A N 1
ATOM 2467 C CA . ALA A 1 321 ? -27.343 -9.487 16.409 1.00 87.00 321 ALA A CA 1
ATOM 2468 C C . ALA A 1 321 ? -28.800 -9.974 16.307 1.00 87.00 321 ALA A C 1
ATOM 2470 O O . ALA A 1 321 ? -29.536 -9.978 17.292 1.00 87.00 321 ALA A O 1
ATOM 2471 N N . ARG A 1 322 ? -29.216 -10.474 15.132 1.00 87.69 322 ARG A N 1
ATOM 2472 C CA . ARG A 1 322 ? -30.547 -11.084 14.924 1.00 87.69 322 ARG A CA 1
ATOM 2473 C C . ARG A 1 322 ? -30.753 -12.384 15.693 1.00 87.69 322 ARG A C 1
ATOM 2475 O O . ARG A 1 322 ? -31.899 -12.813 15.819 1.00 87.69 322 ARG A O 1
ATOM 2482 N N . ARG A 1 323 ? -29.679 -13.056 16.111 1.00 88.00 323 ARG A N 1
ATOM 2483 C CA . ARG A 1 323 ? -29.749 -14.258 16.947 1.00 88.00 323 ARG A CA 1
ATOM 2484 C C . ARG A 1 323 ? -29.858 -13.892 18.424 1.00 88.00 323 ARG A C 1
ATOM 2486 O O . ARG A 1 323 ? -30.600 -14.555 19.129 1.00 88.00 323 ARG A O 1
ATOM 2493 N N . LEU A 1 324 ? -29.143 -12.854 18.862 1.00 83.00 324 LEU A N 1
ATOM 2494 C CA . LEU A 1 324 ? -29.181 -12.329 20.232 1.00 83.00 324 LEU A CA 1
ATOM 2495 C C . LEU A 1 324 ? -30.495 -11.608 20.564 1.00 83.00 324 LEU A C 1
ATOM 2497 O O . LEU A 1 324 ? -30.919 -11.629 21.710 1.00 83.00 324 LEU A O 1
ATOM 2501 N N . GLY A 1 325 ? -31.137 -10.973 19.579 1.00 76.38 325 GLY A N 1
ATOM 2502 C CA . GLY A 1 325 ? -32.400 -10.252 19.774 1.00 76.38 325 GLY A CA 1
ATOM 2503 C C . GLY A 1 325 ? -33.678 -11.101 19.702 1.00 76.38 325 GLY A C 1
ATOM 2504 O O . GLY A 1 325 ? -34.760 -10.518 19.667 1.00 76.38 325 GLY A O 1
ATOM 2505 N N . ARG A 1 326 ? -33.575 -12.433 19.599 1.00 72.88 326 ARG A N 1
ATOM 2506 C CA . ARG A 1 326 ? -34.715 -13.371 19.615 1.00 72.88 326 ARG A CA 1
ATOM 2507 C C . ARG A 1 326 ? -34.790 -14.091 20.946 1.00 72.88 326 ARG A C 1
ATOM 2509 O O . ARG A 1 326 ? -35.934 -14.305 21.393 1.00 72.88 326 ARG A O 1
#